Protein AF-0000000083638068 (afdb_homodimer)

Foldseek 3Di:
DAEEEDEQQADPDPVSLVVLQVVCVVPVH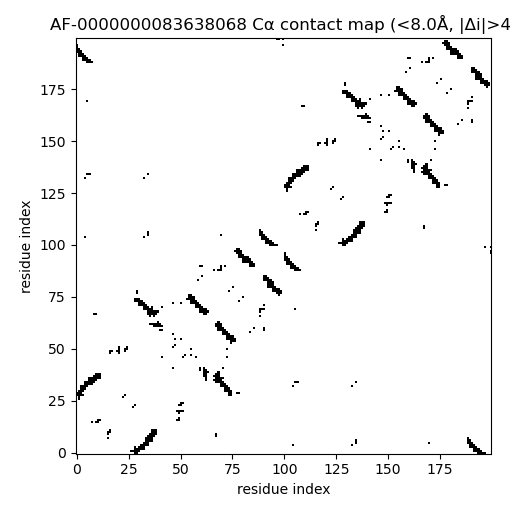QKYKYFLNQAQDDDPVSVCSRNPDAAKDKDKDGADDVGRIIIMMGRCVFWPWDDWDDDPNDIDTDTDGHPD/DAEEEDEQQADPDPVSLVVLQVVCVVPVHQKYKYALNQAQDDDPVSVCSRNPDAAKDKDKDGQDDVGRIMIMMGRCVFWPWDDWDDDPNDIDTDTDGRPD

Organism: NCBI:txid97028

Secondary structure (DSSP, 8-state):
-EEEEEE-S-SSSHHHHHHHHHHHHHH--SEEEEE----S---HHHHHHHH-SS--EEEEE--BTTB--EEEEE-TTTEEEEEEEEETTEEEEEEEES--/-EEEEEE-S--SSHHHHHHHHHHHHHH--SEEEEE----S---HHHHHHHH-SS--EEEEE--BTTB--EEEEE-TTTEEEEEEEEETTEEEEEEEES--

Nearest PDB structures (foldseek):
  2v0s-assembly1_A  TM=7.808E-01  e=4.479E-05  Homo sapiens
  2j63-assembly2_B  TM=7.153E-01  e=7.567E-05  Leishmania major
  2v0r-assembly2_B  TM=6.392E-01  e=9.212E-05  Homo sapiens
  8ka3-assembly1_A  TM=6.975E-01  e=7.441E-03  Arabidopsis thaliana
  8ka4-assembly3_C  TM=6.022E-01  e=1.989E-02  Arabidopsis thaliana

Structure (mmCIF, N/CA/C/O backbone):
data_AF-0000000083638068-model_v1
#
loop_
_entity.id
_entity.type
_entity.pdbx_description
1 polymer 'Cytochrome P450'
#
loop_
_atom_site.group_PDB
_atom_site.id
_atom_site.type_symbol
_atom_site.label_atom_id
_atom_site.label_alt_id
_atom_site.label_comp_id
_atom_site.label_asym_id
_atom_site.label_entity_id
_atom_site.label_seq_id
_atom_site.pdbx_PDB_ins_code
_atom_site.Cartn_x
_atom_site.Cartn_y
_atom_site.Cartn_z
_atom_site.occupancy
_atom_site.B_iso_or_equiv
_atom_site.auth_seq_id
_atom_site.auth_comp_id
_atom_site.auth_asym_id
_atom_site.auth_atom_id
_atom_site.pdbx_PDB_model_num
ATOM 1 N N . MET A 1 1 ? -11.258 -6.887 7.465 1 88.88 1 MET A N 1
ATOM 2 C CA . MET A 1 1 ? -10.375 -6.781 6.305 1 88.88 1 MET A CA 1
ATOM 3 C C . MET A 1 1 ? -8.992 -6.293 6.719 1 88.88 1 MET A C 1
ATOM 5 O O . MET A 1 1 ? -8.844 -5.602 7.727 1 88.88 1 MET A O 1
ATOM 9 N N . LYS A 1 2 ? -8.008 -6.816 6.086 1 96.19 2 LYS A N 1
ATOM 10 C CA . LYS A 1 2 ? -6.637 -6.387 6.363 1 96.19 2 LYS A CA 1
ATOM 11 C C . LYS A 1 2 ? -5.941 -5.914 5.09 1 96.19 2 LYS A C 1
ATOM 13 O O . LYS A 1 2 ? -5.984 -6.594 4.062 1 96.19 2 LYS A O 1
ATOM 18 N N . ILE A 1 3 ? -5.328 -4.746 5.199 1 97.88 3 ILE A N 1
ATOM 19 C CA . ILE A 1 3 ? -4.496 -4.219 4.125 1 97.88 3 ILE A CA 1
ATOM 20 C C . ILE A 1 3 ? -3.055 -4.074 4.609 1 97.88 3 ILE A C 1
ATOM 22 O O . ILE A 1 3 ? -2.805 -3.502 5.672 1 97.88 3 ILE A O 1
ATOM 26 N N . ILE A 1 4 ? -2.119 -4.582 3.836 1 97.88 4 ILE A N 1
ATOM 27 C CA . ILE A 1 4 ? -0.707 -4.559 4.195 1 97.88 4 ILE A CA 1
ATOM 28 C C . ILE A 1 4 ? 0.076 -3.752 3.16 1 97.88 4 ILE A C 1
ATOM 30 O O . ILE A 1 4 ? -0.144 -3.898 1.956 1 97.88 4 ILE A O 1
ATOM 34 N N . SER A 1 5 ? 0.932 -2.928 3.602 1 97.88 5 SER A N 1
ATOM 35 C CA . SER A 1 5 ? 1.831 -2.164 2.742 1 97.88 5 SER A CA 1
ATOM 36 C C . SER A 1 5 ? 3.262 -2.195 3.271 1 97.88 5 SER A C 1
ATOM 38 O O . SER A 1 5 ? 3.488 -2.035 4.473 1 97.88 5 SER A O 1
ATOM 40 N N . GLY A 1 6 ? 4.211 -2.383 2.365 1 96.25 6 GLY A N 1
ATOM 41 C CA . GLY A 1 6 ? 5.578 -2.434 2.857 1 96.25 6 GLY A CA 1
ATOM 42 C C . GLY A 1 6 ? 6.613 -2.307 1.755 1 96.25 6 GLY A C 1
ATOM 43 O O . GLY A 1 6 ? 6.297 -2.479 0.576 1 96.25 6 GLY A O 1
ATOM 44 N N . ASN A 1 7 ? 7.801 -1.975 2.125 1 94.5 7 ASN A N 1
ATOM 45 C CA . ASN A 1 7 ? 8.977 -1.974 1.268 1 94.5 7 ASN A CA 1
ATOM 46 C C . ASN A 1 7 ? 9.789 -3.26 1.422 1 94.5 7 ASN A C 1
ATOM 48 O O . ASN A 1 7 ? 10.43 -3.473 2.451 1 94.5 7 ASN A O 1
ATOM 52 N N . ILE A 1 8 ? 9.836 -4.012 0.344 1 94.5 8 ILE A N 1
ATOM 53 C CA . ILE A 1 8 ? 10.383 -5.355 0.484 1 94.5 8 ILE A CA 1
ATOM 54 C C . ILE A 1 8 ? 11.852 -5.363 0.087 1 94.5 8 ILE A C 1
ATOM 56 O O . ILE A 1 8 ? 12.594 -6.281 0.443 1 94.5 8 ILE A O 1
ATOM 60 N N . ARG A 1 9 ? 12.344 -4.418 -0.696 1 92.31 9 ARG A N 1
ATOM 61 C CA . ARG A 1 9 ? 13.734 -4.262 -1.108 1 92.31 9 ARG A CA 1
ATOM 62 C C . ARG A 1 9 ? 14.234 -5.512 -1.827 1 92.31 9 ARG A C 1
ATOM 64 O O . ARG A 1 9 ? 15.305 -6.031 -1.508 1 92.31 9 ARG A O 1
ATOM 71 N N . GLY A 1 10 ? 13.422 -6.008 -2.594 1 95.06 10 GLY A N 1
ATOM 72 C CA . GLY A 1 10 ? 13.781 -7.137 -3.436 1 95.06 10 GLY A CA 1
ATOM 73 C C . GLY A 1 10 ? 12.93 -8.367 -3.186 1 95.06 10 GLY A C 1
ATOM 74 O O . GLY A 1 10 ? 12.766 -8.797 -2.043 1 95.06 10 GLY A O 1
ATOM 75 N N . LEU A 1 11 ? 12.461 -9.047 -4.273 1 95.31 11 LEU A N 1
ATOM 76 C CA . LEU A 1 11 ? 11.68 -10.273 -4.211 1 95.31 11 LEU A CA 1
ATOM 77 C C . LEU A 1 11 ? 12.344 -11.383 -5.02 1 95.31 11 LEU A C 1
ATOM 79 O O . LEU A 1 11 ? 11.727 -12.414 -5.289 1 95.31 11 LEU A O 1
ATOM 83 N N . GLY A 1 12 ? 13.523 -11.094 -5.391 1 92.44 12 GLY A N 1
ATOM 84 C CA . GLY A 1 12 ? 14.234 -12.07 -6.207 1 92.44 12 GLY A CA 1
ATOM 85 C C . GLY A 1 12 ? 14.711 -13.273 -5.414 1 92.44 12 GLY A C 1
ATOM 86 O O . GLY A 1 12 ? 14.914 -14.352 -5.98 1 92.44 12 GLY A O 1
ATOM 87 N N . GLY A 1 13 ? 14.977 -13.141 -4.242 1 93 13 GLY A N 1
ATOM 88 C CA . GLY A 1 13 ? 15.5 -14.211 -3.406 1 93 13 GLY A CA 1
ATOM 89 C C . GLY A 1 13 ? 14.406 -15 -2.697 1 93 13 GLY A C 1
ATOM 90 O O . GLY A 1 13 ? 13.344 -14.461 -2.402 1 93 13 GLY A O 1
ATOM 91 N N . LEU A 1 14 ? 14.68 -16.25 -2.41 1 94.69 14 LEU A N 1
ATOM 92 C CA . LEU A 1 14 ? 13.719 -17.141 -1.79 1 94.69 14 LEU A CA 1
ATOM 93 C C . LEU A 1 14 ? 13.391 -16.703 -0.369 1 94.69 14 LEU A C 1
ATOM 95 O O . LEU A 1 14 ? 12.25 -16.828 0.078 1 94.69 14 LEU A O 1
ATOM 99 N N . GLU A 1 15 ? 14.336 -16.188 0.259 1 95.44 15 GLU A N 1
ATOM 100 C CA . GLU A 1 15 ? 14.141 -15.805 1.653 1 95.44 15 GLU A CA 1
ATOM 101 C C . GLU A 1 15 ? 13.062 -14.734 1.783 1 95.44 15 GLU A C 1
ATOM 103 O O . GLU A 1 15 ? 12.109 -14.891 2.555 1 95.44 15 GLU A O 1
ATOM 108 N N . LYS A 1 16 ? 13.203 -13.75 0.978 1 94.81 16 LYS A N 1
ATOM 109 C CA . LYS A 1 16 ? 12.227 -12.672 1.031 1 94.81 16 LYS A CA 1
ATOM 110 C C . LYS A 1 16 ? 10.859 -13.141 0.567 1 94.81 16 LYS A C 1
ATOM 112 O O . LYS A 1 16 ? 9.836 -12.727 1.117 1 94.81 16 LYS A O 1
ATOM 117 N N . ARG A 1 17 ? 10.82 -13.953 -0.363 1 96.88 17 ARG A N 1
ATOM 118 C CA . ARG A 1 17 ? 9.555 -14.5 -0.833 1 96.88 17 ARG A CA 1
ATOM 119 C C . ARG A 1 17 ? 8.867 -15.312 0.261 1 96.88 17 ARG A C 1
ATOM 121 O O . ARG A 1 17 ? 7.648 -15.234 0.431 1 96.88 17 ARG A O 1
ATOM 128 N N . ASN A 1 18 ? 9.672 -16 0.941 1 97 18 ASN A N 1
ATOM 129 C CA . ASN A 1 18 ? 9.133 -16.781 2.049 1 97 18 ASN A CA 1
ATOM 130 C C . ASN A 1 18 ? 8.594 -15.883 3.158 1 97 18 ASN A C 1
ATOM 132 O O . ASN A 1 18 ? 7.586 -16.203 3.791 1 97 18 ASN A O 1
ATOM 136 N N . GLU A 1 19 ? 9.297 -14.867 3.443 1 95.75 19 GLU A N 1
ATOM 137 C CA . GLU A 1 19 ? 8.844 -13.906 4.441 1 95.75 19 GLU A CA 1
ATOM 138 C C . GLU A 1 19 ? 7.48 -13.328 4.066 1 95.75 19 GLU A C 1
ATOM 140 O O . GLU A 1 19 ? 6.594 -13.211 4.918 1 95.75 19 GLU A O 1
ATOM 145 N N . VAL A 1 20 ? 7.312 -13.016 2.83 1 97 20 VAL A N 1
ATOM 146 C CA . VAL A 1 20 ? 6.043 -12.469 2.363 1 97 20 VAL A CA 1
ATOM 147 C C . VAL A 1 20 ? 4.953 -13.531 2.457 1 97 20 VAL A C 1
ATOM 149 O O . VAL A 1 20 ? 3.848 -13.25 2.932 1 97 20 VAL A O 1
ATOM 152 N N . ARG A 1 21 ? 5.281 -14.664 1.982 1 97.69 21 ARG A N 1
ATOM 153 C CA . ARG A 1 21 ? 4.312 -15.75 2.049 1 97.69 21 ARG A CA 1
ATOM 154 C C . ARG A 1 21 ? 3.84 -15.977 3.48 1 97.69 21 ARG A C 1
ATOM 156 O O . ARG A 1 21 ? 2.646 -16.172 3.721 1 97.69 21 ARG A O 1
ATOM 163 N N . LYS A 1 22 ? 4.77 -16.016 4.359 1 96.81 22 LYS A N 1
ATOM 164 C CA . LYS A 1 22 ? 4.426 -16.188 5.766 1 96.81 22 LYS A CA 1
ATOM 165 C C . LYS A 1 22 ? 3.512 -15.07 6.25 1 96.81 22 LYS A C 1
ATOM 167 O O . LYS A 1 22 ? 2.537 -15.32 6.965 1 96.81 22 LYS A O 1
ATOM 172 N N . LEU A 1 23 ? 3.854 -13.883 5.945 1 95.88 23 LEU A N 1
ATOM 173 C CA . LEU A 1 23 ? 3.037 -12.734 6.301 1 95.88 23 LEU A CA 1
ATOM 174 C C . LEU A 1 23 ? 1.608 -12.898 5.797 1 95.88 23 LEU A C 1
ATOM 176 O O . LEU A 1 23 ? 0.652 -12.656 6.539 1 95.88 23 LEU A O 1
ATOM 180 N N . VAL A 1 24 ? 1.446 -13.289 4.535 1 97.19 24 VAL A N 1
ATOM 181 C CA . VAL A 1 24 ? 0.142 -13.492 3.914 1 97.19 24 VAL A CA 1
ATOM 182 C C . VAL A 1 24 ? -0.607 -14.609 4.641 1 97.19 24 VAL A C 1
ATOM 184 O O . VAL A 1 24 ? -1.801 -14.477 4.922 1 97.19 24 VAL A O 1
ATOM 187 N N . GLY A 1 25 ? 0.095 -15.625 4.855 1 96.44 25 GLY A N 1
ATOM 188 C CA . GLY A 1 25 ? -0.514 -16.734 5.574 1 96.44 25 GLY A CA 1
ATOM 189 C C . GLY A 1 25 ? -0.973 -16.359 6.969 1 96.44 25 GLY A C 1
ATOM 190 O O . GLY A 1 25 ? -2.049 -16.781 7.406 1 96.44 25 GLY A O 1
ATOM 191 N N . ASP A 1 26 ? -0.151 -15.617 7.711 1 95.19 26 ASP A N 1
ATOM 192 C CA . ASP A 1 26 ? -0.423 -15.242 9.094 1 95.19 26 ASP A CA 1
ATOM 193 C C . ASP A 1 26 ? -1.582 -14.25 9.18 1 95.19 26 ASP A C 1
ATOM 195 O O . ASP A 1 26 ? -2.395 -14.312 10.102 1 95.19 26 ASP A O 1
ATOM 199 N N . LEU A 1 27 ? -1.656 -13.344 8.203 1 94.88 27 LEU A N 1
ATOM 200 C CA . LEU A 1 27 ? -2.562 -12.219 8.383 1 94.88 27 LEU A CA 1
ATOM 201 C C . LEU A 1 27 ? -3.742 -12.305 7.422 1 94.88 27 LEU A C 1
ATOM 203 O O . LEU A 1 27 ? -4.734 -11.594 7.582 1 94.88 27 LEU A O 1
ATOM 207 N N . ASN A 1 28 ? -3.652 -13.172 6.367 1 96.12 28 ASN A N 1
ATOM 208 C CA . ASN A 1 28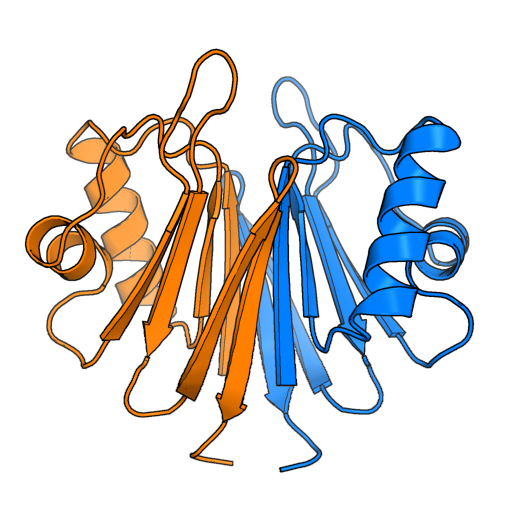 ? -4.711 -13.328 5.375 1 96.12 28 ASN A CA 1
ATOM 209 C C . ASN A 1 28 ? -5.227 -11.977 4.883 1 96.12 28 ASN A C 1
ATOM 211 O O . ASN A 1 28 ? -6.414 -11.68 5.004 1 96.12 28 ASN A O 1
ATOM 215 N N . PRO A 1 29 ? -4.367 -11.227 4.277 1 97.31 29 PRO A N 1
ATOM 216 C CA . PRO A 1 29 ? -4.773 -9.883 3.879 1 97.31 29 PRO A CA 1
ATOM 217 C C . PRO A 1 29 ? -5.766 -9.883 2.717 1 97.31 29 PRO A C 1
ATOM 219 O O . PRO A 1 29 ? -5.766 -10.812 1.904 1 97.31 29 PRO A O 1
ATOM 222 N N . LEU A 1 30 ? -6.562 -8.82 2.691 1 97.06 30 LEU A N 1
ATOM 223 C CA . LEU A 1 30 ? -7.41 -8.555 1.534 1 97.06 30 LEU A CA 1
ATOM 224 C C . LEU A 1 30 ? -6.598 -7.957 0.392 1 97.06 30 LEU A C 1
ATOM 226 O O . LEU A 1 30 ? -6.816 -8.289 -0.774 1 97.06 30 LEU A O 1
ATOM 230 N N . ILE A 1 31 ? -5.699 -7.062 0.728 1 97.94 31 ILE A N 1
ATOM 231 C CA . ILE A 1 31 ? -4.836 -6.395 -0.24 1 97.94 31 ILE A CA 1
ATOM 232 C C . ILE A 1 31 ? -3.414 -6.301 0.315 1 97.94 31 ILE A C 1
ATOM 234 O O . ILE A 1 31 ? -3.223 -5.992 1.494 1 97.94 31 ILE A O 1
ATOM 238 N N . LEU A 1 32 ? -2.43 -6.602 -0.462 1 98.44 32 LEU A N 1
ATOM 239 C CA . LEU A 1 32 ? -1.005 -6.531 -0.155 1 98.44 32 LEU A CA 1
ATOM 240 C C . LEU A 1 32 ? -0.284 -5.613 -1.136 1 98.44 32 LEU A C 1
ATOM 242 O O . LEU A 1 32 ? -0.266 -5.875 -2.34 1 98.44 32 LEU A O 1
ATOM 246 N N . CYS A 1 33 ? 0.278 -4.535 -0.652 1 98.38 33 CYS A N 1
ATOM 247 C CA . CYS A 1 33 ? 1.013 -3.572 -1.466 1 98.38 33 CYS A CA 1
ATOM 248 C C . CYS A 1 33 ? 2.504 -3.625 -1.16 1 98.38 33 CYS A C 1
ATOM 250 O O . CYS A 1 33 ? 2.943 -3.162 -0.106 1 98.38 33 CYS A O 1
ATOM 252 N N . LEU A 1 34 ? 3.293 -4.07 -2.102 1 97.62 34 LEU A N 1
ATOM 253 C CA . LEU A 1 34 ? 4.738 -4.168 -1.929 1 97.62 34 LEU A CA 1
ATOM 254 C C . LEU A 1 34 ? 5.461 -3.178 -2.834 1 97.62 34 LEU A C 1
ATOM 256 O O . LEU A 1 34 ? 5.082 -2.998 -3.994 1 97.62 34 LEU A O 1
ATOM 260 N N . GLN A 1 35 ? 6.414 -2.541 -2.324 1 95.94 35 GLN A N 1
ATOM 261 C CA . GLN A 1 35 ? 7.27 -1.63 -3.08 1 95.94 35 GLN A CA 1
ATOM 262 C C . GLN A 1 35 ? 8.695 -2.16 -3.168 1 95.94 35 GLN A C 1
ATOM 264 O O . GLN A 1 35 ? 9.078 -3.066 -2.424 1 95.94 35 GLN A O 1
ATOM 269 N N . GLU A 1 36 ? 9.469 -1.676 -4.113 1 95.12 36 GLU A N 1
ATOM 270 C CA . GLU A 1 36 ? 10.852 -2.055 -4.387 1 95.12 36 GLU A CA 1
ATOM 271 C C . GLU A 1 36 ? 10.984 -3.564 -4.562 1 95.12 36 GLU A C 1
ATOM 273 O O . GLU A 1 36 ? 11.836 -4.199 -3.928 1 95.12 36 GLU A O 1
ATOM 278 N N . THR A 1 37 ? 10.219 -4.145 -5.375 1 97.12 37 THR A N 1
ATOM 279 C CA . THR A 1 37 ? 10.297 -5.578 -5.648 1 97.12 37 THR A CA 1
ATOM 280 C C . THR A 1 37 ? 11.602 -5.93 -6.348 1 97.12 37 THR A C 1
ATOM 282 O O . THR A 1 37 ? 12.078 -7.062 -6.254 1 97.12 37 THR A O 1
ATOM 285 N N . LYS A 1 38 ? 12.188 -4.93 -7.102 1 96.69 38 LYS A N 1
ATOM 286 C CA . LYS A 1 38 ? 13.414 -5.039 -7.883 1 96.69 38 LYS A CA 1
ATOM 287 C C . LYS A 1 38 ? 13.273 -6.082 -8.992 1 96.69 38 LYS A C 1
ATOM 289 O O . LYS A 1 38 ? 14.25 -6.703 -9.398 1 96.69 38 LYS A O 1
ATOM 294 N N . LEU A 1 39 ? 12.047 -6.336 -9.344 1 96.69 39 LEU A N 1
ATOM 295 C CA . LEU A 1 39 ? 11.758 -7.297 -10.398 1 96.69 39 LEU A CA 1
ATOM 296 C C . LEU A 1 39 ? 11.32 -6.586 -11.672 1 96.69 39 LEU A C 1
ATOM 298 O O . LEU A 1 39 ? 10.578 -5.602 -11.617 1 96.69 39 LEU A O 1
ATOM 302 N N . GLN A 1 40 ? 11.695 -7.082 -12.773 1 95.88 40 GLN A N 1
ATOM 303 C CA . GLN A 1 40 ? 11.266 -6.547 -14.055 1 95.88 40 GLN A CA 1
ATOM 304 C C . GLN A 1 40 ? 9.93 -7.145 -14.484 1 95.88 40 GLN A C 1
ATOM 306 O O . GLN A 1 40 ? 9.234 -6.582 -15.328 1 95.88 40 GLN A O 1
ATOM 311 N N . THR A 1 41 ? 9.664 -8.281 -13.945 1 95.81 41 THR A N 1
ATOM 312 C CA . THR A 1 41 ? 8.398 -8.93 -14.273 1 95.81 41 THR A CA 1
ATOM 313 C C . THR A 1 41 ? 7.82 -9.633 -13.047 1 95.81 41 THR A C 1
ATOM 315 O O . THR A 1 41 ? 8.562 -10.156 -12.219 1 95.81 41 THR A O 1
ATOM 318 N N . CYS A 1 42 ? 6.547 -9.57 -12.938 1 96.81 42 CYS A N 1
ATOM 319 C CA . CYS A 1 42 ? 5.773 -10.383 -12.008 1 96.81 42 CYS A CA 1
ATOM 320 C C . CYS A 1 42 ? 4.723 -11.211 -12.75 1 96.81 42 CYS A C 1
ATOM 322 O O . CYS A 1 42 ? 3.951 -10.664 -13.539 1 96.81 42 CYS A O 1
ATOM 324 N N . ASP A 1 43 ? 4.773 -12.523 -12.492 1 97.12 43 ASP A N 1
ATOM 325 C CA . ASP A 1 43 ? 3.803 -13.375 -13.172 1 97.12 43 ASP A CA 1
ATOM 326 C C . ASP A 1 43 ? 2.965 -14.164 -12.172 1 97.12 43 ASP A C 1
ATOM 328 O O . ASP A 1 43 ? 3.135 -14.023 -10.961 1 97.12 43 ASP A O 1
ATOM 332 N N . ASP A 1 44 ? 2.045 -15.008 -12.734 1 97.19 44 ASP A N 1
ATOM 333 C CA . ASP A 1 44 ? 1.102 -15.75 -11.898 1 97.19 44 ASP A CA 1
ATOM 334 C C . ASP A 1 44 ? 1.832 -16.703 -10.953 1 97.19 44 ASP A C 1
ATOM 336 O O . ASP A 1 44 ? 1.421 -16.875 -9.805 1 97.19 44 ASP A O 1
ATOM 340 N N . PHE A 1 45 ? 2.846 -17.203 -11.516 1 96.56 45 PHE A N 1
ATOM 341 C CA . PHE A 1 45 ? 3.578 -18.156 -10.703 1 96.56 45 PHE A CA 1
ATOM 342 C C . PHE A 1 45 ? 4.191 -17.484 -9.484 1 96.56 45 PHE A C 1
ATOM 344 O O . PHE A 1 45 ? 4 -17.938 -8.352 1 96.56 45 PHE A O 1
ATOM 351 N N . LEU A 1 46 ? 4.93 -16.438 -9.68 1 97.25 46 LEU A N 1
ATOM 352 C CA . LEU A 1 46 ? 5.527 -15.695 -8.57 1 97.25 46 LEU A CA 1
ATOM 353 C C . LEU A 1 46 ? 4.457 -15.242 -7.586 1 97.25 46 LEU A C 1
ATOM 355 O O . LEU A 1 46 ? 4.602 -15.438 -6.375 1 97.25 46 LEU A O 1
ATOM 359 N N . CYS A 1 47 ? 3.359 -14.703 -8.039 1 98.19 47 CYS A N 1
ATOM 360 C CA . CYS A 1 47 ? 2.305 -14.172 -7.184 1 98.19 47 CYS A CA 1
ATOM 361 C C . CYS A 1 47 ? 1.639 -15.273 -6.375 1 98.19 47 CYS A C 1
ATOM 363 O O . CYS A 1 47 ? 1.261 -15.07 -5.223 1 98.19 47 CYS A O 1
ATOM 365 N N . SER A 1 48 ? 1.551 -16.438 -6.984 1 97.56 48 SER A N 1
ATOM 366 C CA . SER A 1 48 ? 0.992 -17.578 -6.258 1 97.56 48 SER A CA 1
ATOM 367 C C . SER A 1 48 ? 1.936 -18.047 -5.152 1 97.56 48 SER A C 1
ATOM 369 O O . SER A 1 48 ? 1.487 -18.516 -4.105 1 97.56 48 SER A O 1
ATOM 371 N N . THR A 1 49 ? 3.23 -17.906 -5.43 1 97 49 THR A N 1
ATOM 372 C CA . THR A 1 49 ? 4.188 -18.281 -4.395 1 97 49 THR A CA 1
ATOM 373 C C . THR A 1 49 ? 4.082 -17.359 -3.195 1 97 49 THR A C 1
ATOM 375 O O . THR A 1 49 ? 4.336 -17.766 -2.061 1 97 49 THR A O 1
ATOM 378 N N . LEU A 1 50 ? 3.705 -16.156 -3.375 1 98.25 50 LEU A N 1
ATOM 379 C CA . LEU A 1 50 ? 3.588 -15.172 -2.311 1 98.25 50 LEU A CA 1
ATOM 380 C C . LEU A 1 50 ? 2.246 -15.297 -1.599 1 98.25 50 LEU A C 1
ATOM 382 O O . LEU A 1 50 ? 2.188 -15.289 -0.367 1 98.25 50 LEU A O 1
ATOM 386 N N . TRP A 1 51 ? 1.184 -15.438 -2.348 1 98.44 51 TRP A N 1
ATOM 387 C CA . TRP A 1 51 ? -0.184 -15.359 -1.845 1 98.44 51 TRP A CA 1
ATOM 388 C C . TRP A 1 51 ? -0.663 -16.719 -1.351 1 98.44 51 TRP A C 1
ATOM 390 O O . TRP A 1 51 ? -1.478 -16.797 -0.429 1 98.44 51 TRP A O 1
ATOM 400 N N . GLY A 1 52 ? -0.156 -17.766 -2.01 1 96.88 52 GLY A N 1
ATOM 401 C CA . GLY A 1 52 ? -0.641 -19.109 -1.74 1 96.88 52 GLY A CA 1
ATOM 402 C C . GLY A 1 52 ? -1.716 -19.562 -2.711 1 96.88 52 GLY A C 1
ATOM 403 O O . GLY A 1 52 ? -1.811 -19.047 -3.826 1 96.88 52 GLY A O 1
ATOM 404 N N . ASN A 1 53 ? -2.543 -20.531 -2.295 1 94.44 53 ASN A N 1
ATOM 405 C CA . ASN A 1 53 ? -3.443 -21.203 -3.227 1 94.44 53 ASN A CA 1
ATOM 406 C C . ASN A 1 53 ? -4.824 -20.547 -3.236 1 94.44 53 ASN A C 1
ATOM 408 O O . ASN A 1 53 ? -5.688 -20.938 -4.027 1 94.44 53 ASN A O 1
ATOM 412 N N . SER A 1 54 ? -5.016 -19.594 -2.475 1 96.25 54 SER A N 1
ATOM 413 C CA . SER A 1 54 ? -6.312 -18.922 -2.445 1 96.25 54 SER A CA 1
ATOM 414 C C . SER A 1 54 ? -6.473 -17.969 -3.633 1 96.25 54 SER A C 1
ATOM 416 O O . SER A 1 54 ? -5.484 -17.516 -4.207 1 96.25 54 SER A O 1
ATOM 418 N N . PRO A 1 55 ? -7.746 -17.75 -4.039 1 97.38 55 PRO A N 1
ATOM 419 C CA . PRO A 1 55 ? -7.953 -16.844 -5.176 1 97.38 55 PRO A CA 1
ATOM 420 C C . PRO A 1 55 ? -7.273 -15.492 -4.984 1 97.38 55 PRO A C 1
ATOM 422 O O . PRO A 1 55 ? -7.406 -14.875 -3.928 1 97.38 55 PRO A O 1
ATOM 425 N N . HIS A 1 56 ? -6.551 -15.141 -5.973 1 98.44 56 HIS A N 1
ATOM 426 C CA . HIS A 1 56 ? -5.859 -13.859 -5.918 1 98.44 56 HIS A CA 1
ATOM 427 C C . HIS A 1 56 ? -5.637 -13.297 -7.316 1 98.44 56 HIS A C 1
ATOM 429 O O . HIS A 1 56 ? -5.684 -14.031 -8.305 1 98.44 56 HIS A O 1
ATOM 435 N N . ALA A 1 57 ? -5.469 -12.016 -7.426 1 98.44 57 ALA A N 1
ATOM 436 C CA . ALA A 1 57 ? -5.027 -11.289 -8.617 1 98.44 57 ALA A CA 1
ATOM 437 C C . ALA A 1 57 ? -3.992 -10.234 -8.25 1 98.44 57 ALA A C 1
ATOM 439 O O . ALA A 1 57 ? -3.58 -10.125 -7.098 1 98.44 57 ALA A O 1
ATOM 440 N N . PHE A 1 58 ? -3.398 -9.602 -9.328 1 98.69 58 PHE A N 1
ATOM 441 C CA . PHE A 1 58 ? -2.312 -8.672 -9.023 1 98.69 58 PHE A CA 1
ATOM 442 C C . PHE A 1 58 ? -2.119 -7.672 -10.156 1 98.69 58 PHE A C 1
ATOM 444 O O . PHE A 1 58 ? -2.623 -7.875 -11.258 1 98.69 58 PHE A O 1
ATOM 451 N N . SER A 1 59 ? -1.534 -6.637 -9.828 1 98.25 59 SER A N 1
ATOM 452 C CA . SER A 1 59 ? -0.956 -5.664 -10.75 1 98.25 59 SER A CA 1
ATOM 453 C C . SER A 1 59 ? 0.443 -5.25 -10.305 1 98.25 59 SER A C 1
ATOM 455 O O . SER A 1 59 ? 0.765 -5.305 -9.117 1 98.25 59 SER A O 1
ATOM 457 N N . TYR A 1 60 ? 1.267 -4.938 -11.273 1 97.44 60 TYR A N 1
ATOM 458 C CA . TYR A 1 60 ? 2.623 -4.578 -10.883 1 97.44 60 TYR A CA 1
ATOM 459 C C . TYR A 1 60 ? 3.205 -3.533 -11.82 1 97.44 60 TYR A C 1
ATOM 461 O O . TYR A 1 60 ? 2.713 -3.354 -12.938 1 97.44 60 TYR A O 1
ATOM 469 N N . ARG A 1 61 ? 4.078 -2.818 -11.305 1 96.12 61 ARG A N 1
ATOM 470 C CA . ARG A 1 61 ? 4.957 -1.938 -12.07 1 96.12 61 ARG A CA 1
ATOM 471 C C . ARG A 1 61 ? 6.395 -2.449 -12.055 1 96.12 61 ARG A C 1
ATOM 473 O O . ARG A 1 61 ? 6.988 -2.613 -10.992 1 96.12 61 ARG A O 1
ATOM 480 N N . PRO A 1 62 ? 6.941 -2.678 -13.297 1 95.62 62 PRO A N 1
ATOM 481 C CA . PRO A 1 62 ? 8.297 -3.219 -13.359 1 95.62 62 PRO A CA 1
ATOM 482 C C . PRO A 1 62 ? 9.344 -2.258 -12.797 1 95.62 62 PRO A C 1
ATOM 484 O O . PRO A 1 62 ? 9.164 -1.039 -12.867 1 95.62 62 PRO A O 1
ATOM 487 N N . SER A 1 63 ? 10.352 -2.893 -12.227 1 95.19 63 SER A N 1
ATOM 488 C CA . SER A 1 63 ? 11.523 -2.096 -11.883 1 95.19 63 SER A CA 1
ATOM 489 C C . SER A 1 63 ? 12.195 -1.527 -13.133 1 95.19 63 SER A C 1
ATOM 491 O O . SER A 1 63 ? 12.453 -2.258 -14.094 1 95.19 63 SER A O 1
ATOM 493 N N . VAL A 1 64 ? 12.344 -0.281 -13.141 1 89.56 64 VAL A N 1
ATOM 494 C CA . VAL A 1 64 ? 13 0.4 -14.25 1 89.56 64 VAL A CA 1
ATOM 495 C C . VAL A 1 64 ? 13.992 1.428 -13.711 1 89.56 64 VAL A C 1
ATOM 497 O O . VAL A 1 64 ? 13.602 2.373 -13.023 1 89.56 64 VAL A O 1
ATOM 500 N N . GLY A 1 65 ? 15.281 1.256 -14.102 1 85.06 65 GLY A N 1
ATOM 501 C CA . GLY A 1 65 ? 16.281 2.178 -13.586 1 85.06 65 GLY A CA 1
ATOM 502 C C . GLY A 1 65 ? 16.344 2.205 -12.07 1 85.06 65 GLY A C 1
ATOM 503 O O . GLY A 1 65 ? 16.5 1.165 -11.43 1 85.06 65 GLY A O 1
ATOM 504 N N . ALA A 1 66 ? 16.047 3.391 -11.539 1 78.38 66 ALA A N 1
ATOM 505 C CA . ALA A 1 66 ? 16.109 3.574 -10.094 1 78.38 66 ALA A CA 1
ATOM 506 C C . ALA A 1 66 ? 14.789 3.199 -9.43 1 78.38 66 ALA A C 1
ATOM 508 O O . ALA A 1 66 ? 14.719 3.045 -8.211 1 78.38 66 ALA A O 1
ATOM 509 N N . SER A 1 67 ? 13.828 3.018 -10.32 1 80.75 67 SER A N 1
ATOM 510 C CA . SER A 1 67 ? 12.547 2.58 -9.781 1 80.75 67 SER A CA 1
ATOM 511 C C . SER A 1 67 ? 12.586 1.106 -9.391 1 80.75 67 SER A C 1
ATOM 513 O O . SER A 1 67 ? 12.891 0.246 -10.219 1 80.75 67 SER A O 1
ATOM 515 N N . GLY A 1 68 ? 12.18 0.824 -8.156 1 91.06 68 GLY A N 1
ATOM 516 C CA . GLY A 1 68 ? 12.391 -0.499 -7.594 1 91.06 68 GLY A CA 1
ATOM 517 C C . GLY A 1 68 ? 11.219 -1.438 -7.816 1 91.06 68 GLY A C 1
ATOM 518 O O . GLY A 1 68 ? 11.18 -2.531 -7.246 1 91.06 68 GLY A O 1
ATOM 519 N N . GLY A 1 69 ? 10.227 -1.031 -8.688 1 96.06 69 GLY A N 1
ATOM 520 C CA . GLY A 1 69 ? 9.109 -1.911 -8.992 1 96.06 69 GLY A CA 1
ATOM 521 C C . GLY A 1 69 ? 8.062 -1.939 -7.895 1 96.06 69 GLY A C 1
ATOM 522 O O . GLY A 1 69 ? 8.367 -1.667 -6.73 1 96.06 69 GLY A O 1
ATOM 523 N N . GLN A 1 70 ? 6.875 -2.225 -8.227 1 97.31 70 GLN A N 1
ATOM 524 C CA . GLN A 1 70 ? 5.742 -2.314 -7.312 1 97.31 70 GLN A CA 1
ATOM 525 C C . GLN A 1 70 ? 4.887 -3.537 -7.617 1 97.31 70 GLN A C 1
ATOM 527 O O . GLN A 1 70 ? 4.805 -3.977 -8.766 1 97.31 70 GLN A O 1
ATOM 532 N N . LEU A 1 71 ? 4.285 -4.062 -6.594 1 98.12 71 LEU A N 1
ATOM 533 C CA . LEU A 1 71 ? 3.357 -5.176 -6.738 1 98.12 71 LEU A CA 1
ATOM 534 C C . LEU A 1 71 ? 2.18 -5.035 -5.781 1 98.12 71 LEU A C 1
ATOM 536 O O . LEU A 1 71 ? 2.373 -4.836 -4.582 1 98.12 71 LEU A O 1
ATOM 540 N N . THR A 1 72 ? 0.979 -5.055 -6.328 1 98.62 72 THR A N 1
ATOM 541 C CA . THR A 1 72 ? -0.234 -5.113 -5.52 1 98.62 72 THR A CA 1
ATOM 542 C C . THR A 1 72 ? -1.001 -6.406 -5.789 1 98.62 72 THR A C 1
ATOM 544 O O . THR A 1 72 ? -1.353 -6.699 -6.934 1 98.62 72 THR A O 1
ATOM 547 N N . LEU A 1 73 ? -1.158 -7.152 -4.738 1 98.69 73 LEU A N 1
ATOM 548 C CA . LEU A 1 73 ? -1.961 -8.375 -4.781 1 98.69 73 LEU A CA 1
ATOM 549 C C . LEU A 1 73 ? -3.258 -8.195 -3.998 1 98.69 73 LEU A C 1
ATOM 551 O O . LEU A 1 73 ? -3.301 -7.445 -3.018 1 98.69 73 LEU A O 1
ATOM 555 N N . TRP A 1 74 ? -4.289 -8.961 -4.43 1 98.31 74 TRP A N 1
ATOM 556 C CA . TRP A 1 74 ? -5.523 -8.898 -3.656 1 98.31 74 TRP A CA 1
ATOM 557 C C . TRP A 1 74 ? -6.289 -10.211 -3.738 1 98.31 74 TRP A C 1
ATOM 559 O O . TRP A 1 74 ? -6.07 -11.008 -4.656 1 98.31 74 TRP A O 1
ATOM 569 N N . ASP A 1 75 ? -7.074 -10.445 -2.75 1 97.94 75 ASP A N 1
ATOM 570 C CA . ASP A 1 75 ? -8.008 -11.57 -2.742 1 97.94 75 ASP A CA 1
ATOM 571 C C . ASP A 1 75 ? -9.125 -11.359 -3.766 1 97.94 75 ASP A C 1
ATOM 573 O O . ASP A 1 75 ? -10.07 -10.609 -3.518 1 97.94 75 ASP A O 1
ATOM 577 N N . SER A 1 76 ? -9.039 -12.031 -4.836 1 97.38 76 SER A N 1
ATOM 578 C CA . SER A 1 76 ? -9.945 -11.781 -5.953 1 97.38 76 SER A CA 1
ATOM 579 C C . SER A 1 76 ? -11.344 -12.328 -5.664 1 97.38 76 SER A C 1
ATOM 581 O O . SER A 1 76 ? -12.289 -12.031 -6.398 1 97.38 76 SER A O 1
ATOM 583 N N . SER A 1 77 ? -11.484 -13.055 -4.648 1 96.62 77 SER A N 1
ATOM 584 C CA . SER A 1 77 ? -12.812 -13.523 -4.27 1 96.62 77 SER A CA 1
ATOM 585 C C . SER A 1 77 ? -13.578 -12.461 -3.484 1 96.62 77 SER A C 1
ATOM 587 O O . SER A 1 77 ? -14.797 -12.547 -3.33 1 96.62 77 SER A O 1
ATOM 589 N N . GLU A 1 78 ? -12.891 -11.453 -3.021 1 95.44 78 GLU A N 1
ATOM 590 C CA . GLU A 1 78 ? -13.531 -10.461 -2.162 1 95.44 78 GLU A CA 1
ATOM 591 C C . GLU A 1 78 ? -13.398 -9.055 -2.744 1 95.44 78 GLU A C 1
ATOM 593 O O . GLU A 1 78 ? -14.102 -8.133 -2.32 1 95.44 78 GLU A O 1
ATOM 598 N N . VAL A 1 79 ? -12.461 -8.93 -3.609 1 95.38 79 VAL A N 1
ATOM 599 C CA . VAL A 1 79 ? -12.25 -7.633 -4.242 1 95.38 79 VAL A CA 1
ATOM 600 C C . VAL A 1 79 ? -12.359 -7.773 -5.758 1 95.38 79 VAL A C 1
ATOM 602 O O . VAL A 1 79 ? -11.609 -8.531 -6.371 1 95.38 79 VAL A O 1
ATOM 605 N N . ASP A 1 80 ? -13.305 -7.113 -6.336 1 96.69 80 ASP A N 1
ATOM 606 C CA . ASP A 1 80 ? -13.422 -7.035 -7.789 1 96.69 80 ASP A CA 1
ATOM 607 C C . ASP A 1 80 ? -12.742 -5.773 -8.328 1 96.69 80 ASP A C 1
ATOM 609 O O . ASP A 1 80 ? -13.289 -4.676 -8.211 1 96.69 80 ASP A O 1
ATOM 613 N N . VAL A 1 81 ? -11.539 -5.969 -8.867 1 97.62 81 VAL A N 1
ATOM 614 C CA . VAL A 1 81 ? -10.789 -4.852 -9.43 1 97.62 81 VAL A CA 1
ATOM 615 C C . VAL A 1 81 ? -11.016 -4.777 -10.938 1 97.62 81 VAL A C 1
ATOM 617 O O . VAL A 1 81 ? -10.82 -5.766 -11.648 1 97.62 81 VAL A O 1
ATOM 620 N N . TRP A 1 82 ? -11.445 -3.592 -11.414 1 97.25 82 TRP A N 1
ATOM 621 C CA . TRP A 1 82 ? -11.75 -3.533 -12.836 1 97.25 82 TRP A CA 1
ATOM 622 C C . TRP A 1 82 ? -10.742 -2.66 -13.578 1 97.25 82 TRP A C 1
ATOM 624 O O . TRP A 1 82 ? -10.703 -2.652 -14.812 1 97.25 82 TRP A O 1
ATOM 634 N N . SER A 1 83 ? -9.914 -1.996 -12.859 1 97.62 83 SER A N 1
ATOM 635 C CA . SER A 1 83 ? -8.844 -1.249 -13.516 1 97.62 83 SER A CA 1
ATOM 636 C C . SER A 1 83 ? -7.668 -1.02 -12.578 1 97.62 83 SER A C 1
ATOM 638 O O . SER A 1 83 ? -7.852 -0.877 -11.367 1 97.62 83 SER A O 1
ATOM 640 N N . THR A 1 84 ? -6.52 -1.059 -13.125 1 97.56 84 THR A N 1
ATOM 641 C CA . THR A 1 84 ? -5.285 -0.667 -12.453 1 97.56 84 THR A CA 1
ATOM 642 C C . THR A 1 84 ? -4.488 0.308 -13.312 1 97.56 84 THR A C 1
ATOM 644 O O . THR A 1 84 ? -4.539 0.243 -14.547 1 97.56 84 THR A O 1
ATOM 647 N N . GLU A 1 85 ? -3.863 1.186 -12.617 1 95.69 85 GLU A N 1
ATOM 648 C CA . GLU A 1 85 ? -3.047 2.168 -13.32 1 95.69 85 GLU A CA 1
ATOM 649 C C . GLU A 1 85 ? -1.759 2.465 -12.555 1 95.69 85 GLU A C 1
ATOM 651 O O . GLU A 1 85 ? -1.697 2.285 -11.344 1 95.69 85 GLU A O 1
ATOM 656 N N . SER A 1 86 ? -0.776 2.766 -13.289 1 91.88 86 SER A N 1
ATOM 657 C CA . SER A 1 86 ? 0.476 3.182 -12.664 1 91.88 86 SER A CA 1
ATOM 658 C C . SER A 1 86 ? 1.022 4.449 -13.312 1 91.88 86 SER A C 1
ATOM 660 O O . SER A 1 86 ? 0.89 4.641 -14.523 1 91.88 86 SER A O 1
ATOM 662 N N . ARG A 1 87 ? 1.491 5.312 -12.414 1 83.19 87 ARG A N 1
ATOM 663 C CA . ARG A 1 87 ? 2.148 6.531 -12.867 1 83.19 87 ARG A CA 1
ATOM 664 C C . ARG A 1 87 ? 3.213 6.988 -11.875 1 83.19 87 ARG A C 1
ATOM 666 O O . ARG A 1 87 ? 2.992 6.953 -10.664 1 83.19 87 ARG A O 1
ATOM 673 N N . GLU A 1 88 ? 4.406 7.586 -12.352 1 78.31 88 GLU A N 1
ATOM 674 C CA . GLU A 1 88 ? 5.441 8.242 -11.555 1 78.31 88 GLU A CA 1
ATOM 675 C C . GLU A 1 88 ? 5.676 7.508 -10.234 1 78.31 88 GLU A C 1
ATOM 677 O O . GLU A 1 88 ? 5.648 8.117 -9.164 1 78.31 88 GLU A O 1
ATOM 682 N N . HIS A 1 89 ? 5.684 6.25 -10.039 1 82.75 89 HIS A N 1
ATOM 683 C CA . HIS A 1 89 ? 6.043 5.422 -8.891 1 82.75 89 HIS A CA 1
ATOM 684 C C . HIS A 1 89 ? 4.82 5.094 -8.047 1 82.75 89 HIS A C 1
ATOM 686 O O . HIS A 1 89 ? 4.938 4.879 -6.836 1 82.75 89 HIS A O 1
ATOM 692 N N . VAL A 1 90 ? 3.732 5.234 -8.617 1 92.88 90 VAL A N 1
ATOM 693 C CA . VAL A 1 90 ? 2.486 4.93 -7.914 1 92.88 90 VAL A CA 1
ATOM 694 C C . VAL A 1 90 ? 1.689 3.898 -8.711 1 92.88 90 VAL A C 1
ATOM 696 O O . VAL A 1 90 ? 1.636 3.959 -9.938 1 92.88 90 VAL A O 1
ATOM 699 N N . LEU A 1 91 ? 1.178 3.002 -7.988 1 96.44 91 LEU A N 1
ATOM 700 C CA . LEU A 1 91 ? 0.231 2.039 -8.539 1 96.44 91 LEU A CA 1
ATOM 701 C C . LEU A 1 91 ? -1.099 2.098 -7.789 1 96.44 91 LEU A C 1
ATOM 703 O O . LEU A 1 91 ? -1.122 2.15 -6.559 1 96.44 91 LEU A O 1
ATOM 707 N N . TRP A 1 92 ? -2.205 2.191 -8.625 1 96.19 92 TRP A N 1
ATOM 708 C CA . TRP A 1 92 ? -3.482 2.168 -7.922 1 96.19 92 TRP A CA 1
ATOM 709 C C . TRP A 1 92 ? -4.449 1.193 -8.586 1 96.19 92 TRP A C 1
ATOM 711 O O . TRP A 1 92 ? -4.328 0.905 -9.781 1 96.19 92 TRP A O 1
ATOM 721 N N . CYS A 1 93 ? -5.301 0.682 -7.719 1 97 93 CYS A N 1
ATOM 722 C CA . CYS A 1 93 ? -6.348 -0.25 -8.125 1 97 93 CYS A CA 1
ATOM 723 C C . CYS A 1 93 ? -7.73 0.347 -7.895 1 97 93 CYS A C 1
ATOM 725 O O . CYS A 1 93 ? -7.969 0.989 -6.871 1 97 93 CYS A O 1
ATOM 727 N N . HIS A 1 94 ? -8.555 0.173 -8.859 1 97.44 94 HIS A N 1
ATOM 728 C CA . HIS A 1 94 ? -9.945 0.604 -8.781 1 97.44 94 HIS A CA 1
ATOM 729 C C . HIS A 1 94 ? -10.898 -0.589 -8.828 1 97.44 94 HIS A C 1
ATOM 731 O O . HIS A 1 94 ? -10.844 -1.396 -9.766 1 97.44 94 HIS A O 1
ATOM 737 N N . GLY A 1 95 ? -11.703 -0.632 -7.836 1 95.56 95 GLY A N 1
ATOM 738 C CA . GLY A 1 95 ? -12.609 -1.768 -7.75 1 95.56 95 GLY A CA 1
ATOM 739 C C . GLY A 1 95 ? -13.641 -1.622 -6.648 1 95.56 95 GLY A C 1
ATOM 740 O O . GLY A 1 95 ? -13.984 -0.505 -6.258 1 95.56 95 GLY A O 1
ATOM 741 N N . ARG A 1 96 ? -14.195 -2.783 -6.281 1 93.44 96 ARG A N 1
ATOM 742 C CA . ARG A 1 96 ? -15.188 -2.814 -5.207 1 93.44 96 ARG A CA 1
ATOM 743 C C . ARG A 1 96 ? -14.992 -4.043 -4.324 1 93.44 96 ARG A C 1
ATOM 745 O O . ARG A 1 96 ? -14.625 -5.113 -4.812 1 93.44 96 ARG A O 1
ATOM 752 N N . PHE A 1 97 ? -15.219 -3.812 -3.1 1 90 97 PHE A N 1
ATOM 753 C CA . PHE A 1 97 ? -15.258 -4.949 -2.188 1 90 97 PHE A CA 1
ATOM 754 C C . PHE A 1 97 ? -16.562 -5.719 -2.334 1 90 97 PHE A C 1
ATOM 756 O O . PHE A 1 97 ? -17.641 -5.121 -2.375 1 90 97 PHE A O 1
ATOM 763 N N . THR A 1 98 ? -16.516 -6.992 -2.557 1 85.38 98 THR A N 1
ATOM 764 C CA . THR A 1 98 ? -17.703 -7.762 -2.875 1 85.38 98 THR A CA 1
ATOM 765 C C . THR A 1 98 ? -18.281 -8.414 -1.62 1 85.38 98 THR A C 1
ATOM 767 O O . THR A 1 98 ? -19.422 -8.898 -1.629 1 85.38 98 THR A O 1
ATOM 770 N N . LYS A 1 99 ? -17.625 -8.766 -0.736 1 67.62 99 LYS A N 1
ATOM 771 C CA . LYS A 1 99 ? -18.188 -9.312 0.497 1 67.62 99 LYS A CA 1
ATOM 772 C C . LYS A 1 99 ? -18.188 -8.273 1.612 1 67.62 99 LYS A C 1
ATOM 774 O O . LYS A 1 99 ? -17.203 -7.562 1.806 1 67.62 99 LYS A O 1
ATOM 779 N N . THR A 1 100 ? -19.219 -7.488 1.738 1 48.84 100 THR A N 1
ATOM 780 C CA . THR A 1 100 ? -19.359 -6.625 2.904 1 48.84 100 THR A CA 1
ATOM 781 C C . THR A 1 100 ? -20.109 -7.348 4.02 1 48.84 100 THR A C 1
ATOM 783 O O . THR A 1 100 ? -20.922 -8.242 3.758 1 48.84 100 THR A O 1
ATOM 786 N N . MET B 1 1 ? -14.148 1.957 -5.301 1 89.12 1 MET B N 1
ATOM 787 C CA . MET B 1 1 ? -13.109 2.236 -4.32 1 89.12 1 MET B CA 1
ATOM 788 C C . MET B 1 1 ? -11.734 2.26 -4.98 1 89.12 1 MET B C 1
ATOM 790 O O . MET B 1 1 ? -11.523 1.617 -6.012 1 89.12 1 MET B O 1
ATOM 794 N N . LYS B 1 2 ? -10.914 3.127 -4.52 1 96.44 2 LYS B N 1
ATOM 795 C CA . LYS B 1 2 ? -9.547 3.205 -5.039 1 96.44 2 LYS B CA 1
ATOM 796 C C . LYS B 1 2 ? -8.523 3.068 -3.92 1 96.44 2 LYS B C 1
ATOM 798 O O . LYS B 1 2 ? -8.633 3.725 -2.883 1 96.44 2 LYS B O 1
ATOM 803 N N . ILE B 1 3 ? -7.551 2.189 -4.156 1 98 3 ILE B N 1
ATOM 804 C CA . ILE B 1 3 ? -6.406 2.051 -3.262 1 98 3 ILE B CA 1
ATOM 805 C C . ILE B 1 3 ? -5.125 2.43 -3.998 1 98 3 ILE B C 1
ATOM 807 O O . ILE B 1 3 ? -4.859 1.93 -5.094 1 98 3 ILE B O 1
ATOM 811 N N . ILE B 1 4 ? -4.34 3.307 -3.398 1 98.06 4 ILE B N 1
ATOM 812 C CA . ILE B 1 4 ? -3.104 3.795 -4.004 1 98.06 4 ILE B CA 1
ATOM 813 C C . ILE B 1 4 ? -1.909 3.371 -3.152 1 98.06 4 ILE B C 1
ATOM 815 O O . ILE B 1 4 ? -1.95 3.465 -1.924 1 98.06 4 ILE B O 1
ATOM 819 N N . SER B 1 5 ? -0.893 2.906 -3.768 1 98 5 SER B N 1
ATOM 820 C CA . SER B 1 5 ? 0.363 2.57 -3.104 1 98 5 SER B CA 1
ATOM 821 C C . SER B 1 5 ? 1.56 3.113 -3.877 1 98 5 SER B C 1
ATOM 823 O O . SER B 1 5 ? 1.611 3.008 -5.105 1 98 5 SER B O 1
ATOM 825 N N . GLY B 1 6 ? 2.498 3.674 -3.141 1 96.38 6 GLY B N 1
ATOM 826 C CA . GLY B 1 6 ? 3.641 4.215 -3.861 1 96.38 6 GLY B CA 1
ATOM 827 C C . GLY B 1 6 ? 4.824 4.512 -2.961 1 96.38 6 GLY B C 1
ATOM 828 O O . GLY B 1 6 ? 4.68 4.582 -1.738 1 96.38 6 GLY B O 1
ATOM 829 N N . ASN B 1 7 ? 5.977 4.637 -3.531 1 94.62 7 ASN B N 1
ATOM 830 C CA . ASN B 1 7 ? 7.203 5.094 -2.891 1 94.62 7 ASN B CA 1
ATOM 831 C C . ASN B 1 7 ? 7.453 6.578 -3.152 1 94.62 7 ASN B C 1
ATOM 833 O O . ASN B 1 7 ? 7.789 6.965 -4.273 1 94.62 7 ASN B O 1
ATOM 837 N N . ILE B 1 8 ? 7.402 7.34 -2.086 1 94.62 8 ILE B N 1
ATOM 838 C CA . ILE B 1 8 ? 7.383 8.781 -2.289 1 94.62 8 ILE B CA 1
ATOM 839 C C . ILE B 1 8 ? 8.797 9.344 -2.148 1 94.62 8 ILE B C 1
ATOM 841 O O . ILE B 1 8 ? 9.078 10.453 -2.602 1 94.62 8 ILE B O 1
ATOM 845 N N . ARG B 1 9 ? 9.727 8.672 -1.474 1 92.31 9 ARG B N 1
ATOM 846 C CA . ARG B 1 9 ? 11.125 9.055 -1.305 1 92.31 9 ARG B CA 1
ATOM 847 C C . ARG B 1 9 ? 11.242 10.43 -0.649 1 92.31 9 ARG B C 1
ATOM 849 O O . ARG B 1 9 ? 11.977 11.289 -1.132 1 92.31 9 ARG B O 1
ATOM 856 N N . GLY B 1 10 ? 10.445 10.617 0.25 1 95.12 10 GLY B N 1
ATOM 857 C CA . GLY B 1 10 ? 10.5 11.828 1.05 1 95.12 10 GLY B CA 1
ATOM 858 C C . GLY B 1 10 ? 9.227 12.641 0.996 1 95.12 10 GLY B C 1
ATOM 859 O O . GLY B 1 10 ? 8.727 12.953 -0.087 1 95.12 10 GLY B O 1
ATOM 860 N N . LEU B 1 11 ? 8.727 13.141 2.16 1 95.38 11 LEU B N 1
ATOM 861 C CA . LEU B 1 11 ? 7.551 13.992 2.275 1 95.38 11 LEU B CA 1
ATOM 862 C C . LEU B 1 11 ? 7.887 15.297 2.992 1 95.38 11 LEU B C 1
ATOM 864 O O . LEU B 1 11 ? 6.988 16.031 3.395 1 95.38 11 LEU B O 1
ATOM 868 N N . GLY B 1 12 ? 9.141 15.484 3.15 1 92.56 12 GLY B N 1
ATOM 869 C CA . GLY B 1 12 ? 9.57 16.672 3.859 1 92.56 12 GLY B CA 1
ATOM 870 C C . GLY B 1 12 ? 9.414 17.953 3.041 1 92.56 12 GLY B C 1
ATOM 871 O O . GLY B 1 12 ? 9.289 19.047 3.598 1 92.56 12 GLY B O 1
ATOM 872 N N . GLY B 1 13 ? 9.508 17.875 1.829 1 93.06 13 GLY B N 1
ATOM 873 C CA . GLY B 1 13 ? 9.438 19.031 0.955 1 93.06 13 GLY B CA 1
ATOM 874 C C . GLY B 1 13 ? 8.031 19.328 0.471 1 93.06 13 GLY B C 1
ATOM 875 O O . GLY B 1 13 ? 7.203 18.422 0.352 1 93.06 13 GLY B O 1
ATOM 876 N N . LEU B 1 14 ? 7.766 20.578 0.178 1 94.69 14 LEU B N 1
ATOM 877 C CA . LEU B 1 14 ? 6.445 21.031 -0.236 1 94.69 14 LEU B CA 1
ATOM 878 C C . LEU B 1 14 ? 6.066 20.438 -1.591 1 94.69 14 LEU B C 1
ATOM 880 O O . LEU B 1 14 ? 4.902 20.109 -1.825 1 94.69 14 LEU B O 1
ATOM 884 N N . GLU B 1 15 ? 7.004 20.297 -2.385 1 95.5 15 GLU B N 1
ATOM 885 C CA . GLU B 1 15 ? 6.723 19.812 -3.736 1 95.5 15 GLU B CA 1
ATOM 886 C C . GLU B 1 15 ? 6.113 18.422 -3.709 1 95.5 15 GLU B C 1
ATOM 888 O O . GLU B 1 15 ? 5.059 18.188 -4.301 1 95.5 15 GLU B O 1
ATOM 893 N N . LYS B 1 16 ? 6.77 17.594 -2.977 1 94.75 16 LYS B N 1
ATOM 894 C CA . LYS B 1 16 ? 6.277 16.219 -2.896 1 94.75 16 LYS B CA 1
ATOM 895 C C . LYS B 1 16 ? 4.926 16.172 -2.188 1 94.75 16 LYS B C 1
ATOM 897 O O . LYS B 1 16 ? 4.055 15.383 -2.562 1 94.75 16 LYS B O 1
ATOM 902 N N . ARG B 1 17 ? 4.738 16.938 -1.241 1 96.94 17 ARG B N 1
ATOM 903 C CA . ARG B 1 17 ? 3.459 16.984 -0.541 1 96.94 17 ARG B CA 1
ATOM 904 C C . ARG B 1 17 ? 2.344 17.453 -1.472 1 96.94 17 ARG B C 1
ATOM 906 O O . ARG B 1 17 ? 1.233 16.922 -1.431 1 96.94 17 ARG B O 1
ATOM 913 N N . ASN B 1 18 ? 2.711 18.375 -2.256 1 97 18 ASN B N 1
ATOM 914 C CA . ASN B 1 18 ? 1.733 18.859 -3.225 1 97 18 ASN B CA 1
ATOM 915 C C . ASN B 1 18 ? 1.388 17.781 -4.254 1 97 18 ASN B C 1
ATOM 917 O O . ASN B 1 18 ? 0.238 17.672 -4.688 1 97 18 ASN B O 1
ATOM 921 N N . GLU B 1 19 ? 2.35 17.094 -4.68 1 95.88 19 GLU B N 1
ATOM 922 C CA . GLU B 1 19 ? 2.117 15.984 -5.613 1 95.88 19 GLU B CA 1
ATOM 923 C C . GLU B 1 19 ? 1.152 14.961 -5.027 1 95.88 19 GLU B C 1
ATOM 925 O O . GLU B 1 19 ? 0.239 14.5 -5.711 1 95.88 19 GLU B O 1
ATOM 930 N N . VAL B 1 20 ? 1.328 14.656 -3.791 1 97.12 20 VAL B N 1
ATOM 931 C CA . VAL B 1 20 ? 0.46 13.688 -3.129 1 97.12 20 VAL B CA 1
ATOM 932 C C . VAL B 1 20 ? -0.947 14.266 -2.992 1 97.12 20 VAL B C 1
ATOM 934 O O . VAL B 1 20 ? -1.936 13.586 -3.27 1 97.12 20 VAL B O 1
ATOM 937 N N . ARG B 1 21 ? -0.975 15.461 -2.549 1 97.69 21 ARG B N 1
ATOM 938 C CA . ARG B 1 21 ? -2.273 16.109 -2.404 1 97.69 21 ARG B CA 1
ATOM 939 C C . ARG B 1 21 ? -3.043 16.094 -3.721 1 97.69 21 ARG B C 1
ATOM 941 O O . ARG B 1 21 ? -4.246 15.828 -3.738 1 97.69 21 ARG B O 1
ATOM 948 N N . LYS B 1 22 ? -2.379 16.453 -4.75 1 96.94 22 LYS B N 1
ATOM 949 C CA . LYS B 1 22 ? -3.006 16.438 -6.066 1 96.94 22 LYS B CA 1
ATOM 950 C C . LYS B 1 22 ? -3.508 15.039 -6.422 1 96.94 22 LYS B C 1
ATOM 952 O O . LYS B 1 22 ? -4.609 14.883 -6.949 1 96.94 22 LYS B O 1
ATOM 957 N N . LEU B 1 23 ? -2.699 14.07 -6.211 1 96.19 23 LEU B N 1
ATOM 958 C CA . LEU B 1 23 ? -3.072 12.688 -6.457 1 96.19 23 LEU B CA 1
ATOM 959 C C . LEU B 1 23 ? -4.348 12.32 -5.707 1 96.19 23 LEU B C 1
ATOM 961 O O . LEU B 1 23 ? -5.262 11.719 -6.277 1 96.19 23 LEU B O 1
ATOM 965 N N . VAL B 1 24 ? -4.414 12.664 -4.426 1 97.31 24 VAL B N 1
ATOM 966 C CA . VAL B 1 24 ? -5.57 12.391 -3.576 1 97.31 24 VAL B CA 1
ATOM 967 C C . VAL B 1 24 ? -6.797 13.117 -4.121 1 97.31 24 VAL B C 1
ATOM 969 O O . VAL B 1 24 ? 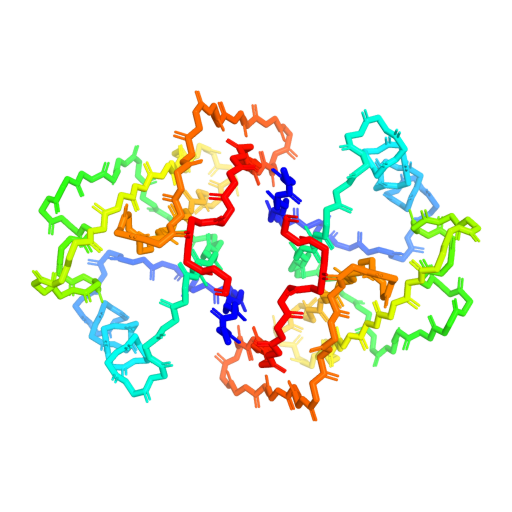-7.887 12.547 -4.195 1 97.31 24 VAL B O 1
ATOM 972 N N . GLY B 1 25 ? -6.57 14.32 -4.418 1 96.62 25 GLY B N 1
ATOM 973 C CA . GLY B 1 25 ? -7.664 15.102 -4.973 1 96.62 25 GLY B CA 1
ATOM 974 C C . GLY B 1 25 ? -8.188 14.539 -6.281 1 96.62 25 GLY B C 1
ATOM 975 O O . GLY B 1 25 ? -9.406 14.5 -6.504 1 96.62 25 GLY B O 1
ATOM 976 N N . ASP B 1 26 ? -7.293 14.125 -7.184 1 95.5 26 ASP B N 1
ATOM 977 C CA . ASP B 1 26 ? -7.645 13.625 -8.508 1 95.5 26 ASP B CA 1
ATOM 978 C C . ASP B 1 26 ? -8.344 12.273 -8.422 1 95.5 26 ASP B C 1
ATOM 980 O O . ASP B 1 26 ? -9.273 11.992 -9.188 1 95.5 26 ASP B O 1
ATOM 984 N N . LEU B 1 27 ? -7.91 11.453 -7.48 1 95.38 27 LEU B N 1
ATOM 985 C CA . LEU B 1 27 ? -8.344 10.062 -7.539 1 95.38 27 LEU B CA 1
ATOM 986 C C . LEU B 1 27 ? -9.289 9.734 -6.391 1 95.38 27 LEU B C 1
ATOM 988 O O . LEU B 1 27 ? -9.953 8.695 -6.398 1 95.38 27 LEU B O 1
ATOM 992 N N . ASN B 1 28 ? -9.344 10.602 -5.344 1 96.31 28 ASN B N 1
ATOM 993 C CA . ASN B 1 28 ? -10.203 10.398 -4.188 1 96.31 28 ASN B CA 1
ATOM 994 C C . ASN B 1 28 ? -10.086 8.969 -3.654 1 96.31 28 ASN B C 1
ATOM 996 O O . ASN B 1 28 ? -11.086 8.25 -3.584 1 96.31 28 ASN B O 1
ATOM 1000 N N . PRO B 1 29 ? -8.93 8.625 -3.229 1 97.44 29 PRO B N 1
ATOM 1001 C CA . PRO B 1 29 ? -8.734 7.234 -2.801 1 97.44 29 PRO B CA 1
ATOM 1002 C C . PRO B 1 29 ? -9.438 6.918 -1.483 1 97.44 29 PRO B C 1
ATOM 1004 O O . PRO B 1 29 ? -9.641 7.812 -0.658 1 97.44 29 PRO B O 1
ATOM 1007 N N . LEU B 1 30 ? -9.766 5.625 -1.353 1 97.12 30 LEU B N 1
ATOM 1008 C CA . LEU B 1 30 ? -10.234 5.113 -0.071 1 97.12 30 LEU B CA 1
ATOM 1009 C C . LEU B 1 30 ? -9.07 4.895 0.888 1 97.12 30 LEU B C 1
ATOM 1011 O O . LEU B 1 30 ? -9.188 5.156 2.088 1 97.12 30 LEU B O 1
ATOM 1015 N N . ILE B 1 31 ? -7.965 4.391 0.374 1 98 31 ILE B N 1
ATOM 1016 C CA . ILE B 1 31 ? -6.762 4.125 1.151 1 98 31 ILE B CA 1
ATOM 1017 C C . ILE B 1 31 ? -5.527 4.543 0.354 1 98 31 ILE B C 1
ATOM 1019 O O . ILE B 1 31 ? -5.445 4.289 -0.851 1 98 31 ILE B O 1
ATOM 1023 N N . LEU B 1 32 ? -4.609 5.215 0.963 1 98.44 32 LEU B N 1
ATOM 1024 C CA . LEU B 1 32 ? -3.338 5.664 0.407 1 98.44 32 LEU B CA 1
ATOM 1025 C C . LEU B 1 32 ? -2.166 5.113 1.213 1 98.44 32 LEU B C 1
ATOM 1027 O O . LEU B 1 32 ? -2.035 5.402 2.404 1 98.44 32 LEU B O 1
ATOM 1031 N N . CYS B 1 33 ? -1.332 4.312 0.601 1 98.38 33 CYS B N 1
ATOM 1032 C CA . CYS B 1 33 ? -0.16 3.723 1.238 1 98.38 33 CYS B CA 1
ATOM 1033 C C . CYS B 1 33 ? 1.125 4.32 0.678 1 98.38 33 CYS B C 1
ATOM 1035 O O . CYS B 1 33 ? 1.508 4.027 -0.456 1 98.38 33 CYS B O 1
ATOM 1037 N N . LEU B 1 34 ? 1.833 5.062 1.484 1 97.69 34 LEU B N 1
ATOM 1038 C CA . LEU B 1 34 ? 3.084 5.684 1.064 1 97.69 34 LEU B CA 1
ATOM 1039 C C . LEU B 1 34 ? 4.273 5.059 1.79 1 97.69 34 LEU B C 1
ATOM 1041 O O . LEU B 1 34 ? 4.199 4.785 2.99 1 97.69 34 LEU B O 1
ATOM 1045 N N . GLN B 1 35 ? 5.297 4.809 1.095 1 95.88 35 GLN B N 1
ATOM 1046 C CA . GLN B 1 35 ? 6.543 4.297 1.654 1 95.88 35 GLN B CA 1
ATOM 1047 C C . GLN B 1 35 ? 7.668 5.32 1.509 1 95.88 35 GLN B C 1
ATOM 1049 O O . GLN B 1 35 ? 7.547 6.277 0.746 1 95.88 35 GLN B O 1
ATOM 1054 N N . GLU B 1 36 ? 8.719 5.191 2.279 1 95.06 36 GLU B N 1
ATOM 1055 C CA . GLU B 1 36 ? 9.891 6.066 2.324 1 95.06 36 GLU B CA 1
ATOM 1056 C C . GLU B 1 36 ? 9.484 7.523 2.527 1 95.06 36 GLU B C 1
ATOM 1058 O O . GLU B 1 36 ? 9.914 8.398 1.778 1 95.06 36 GLU B O 1
ATOM 1063 N N . THR B 1 37 ? 8.703 7.809 3.488 1 97.12 37 THR B N 1
ATOM 1064 C CA . THR B 1 37 ? 8.289 9.172 3.801 1 97.12 37 THR B CA 1
ATOM 1065 C C . THR B 1 37 ? 9.477 10.008 4.266 1 97.12 37 THR B C 1
ATOM 1067 O O . THR B 1 37 ? 9.484 11.227 4.121 1 97.12 37 THR B O 1
ATOM 1070 N N . LYS B 1 38 ? 10.516 9.328 4.879 1 96.69 38 LYS B N 1
ATOM 1071 C CA . LYS B 1 38 ? 11.727 9.914 5.434 1 96.69 38 LYS B CA 1
ATOM 1072 C C . LYS B 1 38 ? 11.406 10.867 6.582 1 96.69 38 LYS B C 1
ATOM 1074 O O . LYS B 1 38 ? 12.148 11.82 6.832 1 96.69 38 LYS B O 1
ATOM 1079 N N . LEU B 1 39 ? 10.25 10.656 7.145 1 96.75 39 LEU B N 1
ATOM 1080 C CA . LEU B 1 39 ? 9.812 11.477 8.266 1 96.75 39 LEU B CA 1
ATOM 1081 C C . LEU B 1 39 ? 9.898 10.695 9.578 1 96.75 39 LEU B C 1
ATOM 1083 O O . LEU B 1 39 ? 9.586 9.508 9.617 1 96.75 39 LEU B O 1
ATOM 1087 N N . GLN B 1 40 ? 10.25 11.344 10.602 1 95.94 40 GLN B N 1
ATOM 1088 C CA . GLN B 1 40 ? 10.281 10.734 11.93 1 95.94 40 GLN B CA 1
ATOM 1089 C C . GLN B 1 40 ? 8.914 10.797 12.594 1 95.94 40 GLN B C 1
ATOM 1091 O O . GLN B 1 40 ? 8.641 10.047 13.531 1 95.94 40 GLN B O 1
ATOM 1096 N N . THR B 1 41 ? 8.156 11.727 12.148 1 95.75 41 THR B N 1
ATOM 1097 C CA . THR B 1 41 ? 6.812 11.859 12.711 1 95.75 41 THR B CA 1
ATOM 1098 C C . THR B 1 41 ? 5.809 12.258 11.633 1 95.75 41 THR B C 1
ATOM 1100 O O . THR B 1 41 ? 6.152 12.992 10.695 1 95.75 41 THR B O 1
ATOM 1103 N N . CYS B 1 42 ? 4.656 11.727 11.727 1 96.81 42 CYS B N 1
ATOM 1104 C CA . CYS B 1 42 ? 3.482 12.164 10.984 1 96.81 42 CYS B CA 1
ATOM 1105 C C . CYS B 1 42 ? 2.354 12.57 11.922 1 96.81 42 CYS B C 1
ATOM 1107 O O . CYS B 1 42 ? 1.997 11.805 12.828 1 96.81 42 CYS B O 1
ATOM 1109 N N . ASP B 1 43 ? 1.873 13.789 11.711 1 97.06 43 ASP B N 1
ATOM 1110 C CA . ASP B 1 43 ? 0.794 14.242 12.586 1 97.06 43 ASP B CA 1
ATOM 1111 C C . ASP B 1 43 ? -0.441 14.633 11.781 1 97.06 43 ASP B C 1
ATOM 1113 O O . ASP B 1 43 ? -0.447 14.523 10.555 1 97.06 43 ASP B O 1
ATOM 1117 N N . ASP B 1 44 ? -1.5 15.094 12.508 1 97.12 44 ASP B N 1
ATOM 1118 C CA . ASP B 1 44 ? -2.781 15.398 11.883 1 97.12 44 ASP B CA 1
ATOM 1119 C C . ASP B 1 44 ? -2.639 16.516 10.859 1 97.12 44 ASP B C 1
ATOM 1121 O O . ASP B 1 44 ? -3.281 16.5 9.805 1 97.12 44 ASP B O 1
ATOM 1125 N N . PHE B 1 45 ? -1.809 17.391 11.25 1 96.62 45 PHE B N 1
ATOM 1126 C CA . PHE B 1 45 ? -1.646 18.531 10.352 1 96.62 45 PHE B CA 1
ATOM 1127 C C . PHE B 1 45 ? -1.047 18.094 9.023 1 96.62 45 PHE B C 1
ATOM 1129 O O . PHE B 1 45 ? -1.589 18.406 7.961 1 96.62 45 PHE B O 1
ATOM 1136 N N . LEU B 1 46 ? 0.055 17.406 9.055 1 97.19 46 LEU B N 1
ATOM 1137 C CA . LEU B 1 46 ? 0.683 16.891 7.84 1 97.19 46 LEU B CA 1
ATOM 1138 C C . LEU B 1 46 ? -0.294 16.047 7.039 1 97.19 46 LEU B C 1
ATOM 1140 O O . LEU B 1 46 ? -0.445 16.234 5.832 1 97.19 46 LEU B O 1
ATOM 1144 N N . CYS B 1 47 ? -1.022 15.156 7.648 1 98.19 47 CYS B N 1
ATOM 1145 C CA . CYS B 1 47 ? -1.931 14.234 6.977 1 98.19 47 CYS B CA 1
ATOM 1146 C C . CYS B 1 47 ? -3.092 14.984 6.336 1 98.19 47 CYS B C 1
ATOM 1148 O O . CYS B 1 47 ? -3.559 14.617 5.258 1 98.19 47 CYS B O 1
ATOM 1150 N N . SER B 1 48 ? -3.51 16.047 6.992 1 97.56 48 SER B N 1
ATOM 1151 C CA . SER B 1 48 ? -4.57 16.875 6.414 1 97.56 48 SER B CA 1
ATOM 1152 C C . SER B 1 48 ? -4.082 17.609 5.176 1 97.56 48 SER B C 1
ATOM 1154 O O . SER B 1 48 ? -4.848 17.828 4.234 1 97.56 48 SER B O 1
ATOM 1156 N N . THR B 1 49 ? -2.797 17.984 5.219 1 96.94 49 THR B N 1
ATOM 1157 C CA . THR B 1 49 ? -2.25 18.656 4.043 1 96.94 49 THR B CA 1
ATOM 1158 C C . THR B 1 49 ? -2.207 17.703 2.85 1 96.94 49 THR B C 1
ATOM 1160 O O . THR B 1 49 ? -2.322 18.141 1.701 1 96.94 49 THR B O 1
ATOM 1163 N N . LEU B 1 50 ? -2.074 16.469 3.049 1 98.25 50 LEU B N 1
ATOM 1164 C CA . LEU B 1 50 ? -2 15.461 1.989 1 98.25 50 LEU B CA 1
ATOM 1165 C C . LEU B 1 50 ? -3.395 15.055 1.53 1 98.25 50 LEU B C 1
ATOM 1167 O O . LEU B 1 50 ? -3.66 14.977 0.329 1 98.25 50 LEU B O 1
ATOM 1171 N N . TRP B 1 51 ? -4.277 14.828 2.447 1 98.38 51 TRP B N 1
ATOM 1172 C CA . TRP B 1 51 ? -5.582 14.227 2.193 1 98.38 51 TRP B CA 1
ATOM 1173 C C . TRP B 1 51 ? -6.613 15.297 1.836 1 98.38 51 TRP B C 1
ATOM 1175 O O . TRP B 1 51 ? -7.547 15.031 1.074 1 98.38 51 TRP B O 1
ATOM 1185 N N . GLY B 1 52 ? -6.434 16.484 2.43 1 96.88 52 GLY B N 1
ATOM 1186 C CA . GLY B 1 52 ? -7.426 17.531 2.293 1 96.88 52 GLY B CA 1
ATOM 1187 C C . GLY B 1 52 ? -8.398 17.594 3.453 1 96.88 52 GLY B C 1
ATOM 1188 O O . GLY B 1 52 ? -8.094 17.125 4.551 1 96.88 52 GLY B O 1
ATOM 1189 N N . ASN B 1 53 ? -9.586 18.141 3.23 1 94.38 53 ASN B N 1
ATOM 1190 C CA . ASN B 1 53 ? -10.492 18.469 4.328 1 94.38 53 ASN B CA 1
ATOM 1191 C C . ASN B 1 53 ? -11.508 17.344 4.559 1 94.38 53 ASN B C 1
ATOM 1193 O O . ASN B 1 53 ? -12.297 17.406 5.5 1 94.38 53 ASN B O 1
ATOM 1197 N N . SER B 1 54 ? -11.461 16.375 3.812 1 96.25 54 SER B N 1
ATOM 1198 C CA . SER B 1 54 ? -12.391 15.258 3.988 1 96.25 54 SER B CA 1
ATOM 1199 C C . SER B 1 54 ? -11.977 14.367 5.156 1 96.25 54 SER B C 1
ATOM 1201 O O . SER B 1 54 ? -10.805 14.336 5.535 1 96.25 54 SER B O 1
ATOM 1203 N N . PRO B 1 55 ? -12.969 13.695 5.773 1 97.38 55 PRO B N 1
ATOM 1204 C CA . PRO B 1 55 ? -12.625 12.82 6.898 1 97.38 55 PRO B CA 1
ATOM 1205 C C . PRO B 1 55 ? -11.531 11.812 6.551 1 97.38 55 PRO B C 1
ATOM 1207 O O . PRO B 1 55 ? -11.602 11.156 5.512 1 97.38 55 PRO B O 1
ATOM 1210 N N . HIS B 1 56 ? -10.57 11.797 7.387 1 98.38 56 HIS B N 1
ATOM 1211 C CA . HIS B 1 56 ? -9.469 10.859 7.172 1 98.38 56 HIS B CA 1
ATOM 1212 C C . HIS B 1 56 ? -8.812 10.469 8.492 1 98.38 56 HIS B C 1
ATOM 1214 O O . HIS B 1 56 ? -8.961 11.164 9.492 1 98.38 56 HIS B O 1
ATOM 1220 N N . ALA B 1 57 ? -8.172 9.352 8.523 1 98.44 57 ALA B N 1
ATOM 1221 C CA . ALA B 1 57 ? -7.293 8.883 9.586 1 98.44 57 ALA B CA 1
ATOM 1222 C C . ALA B 1 57 ? -6.016 8.273 9.016 1 98.44 57 ALA B C 1
ATOM 1224 O O . ALA B 1 57 ? -5.805 8.281 7.805 1 98.44 57 ALA B O 1
ATOM 1225 N N . PHE B 1 58 ? -5.055 7.957 9.945 1 98.62 58 PHE B N 1
ATOM 1226 C CA . PHE B 1 58 ? -3.777 7.492 9.422 1 98.62 58 PHE B CA 1
ATOM 1227 C C . PHE B 1 58 ? -3.029 6.676 10.469 1 98.62 58 PHE B C 1
ATOM 1229 O O . PHE B 1 58 ? -3.363 6.723 11.656 1 98.62 58 PHE B O 1
ATOM 1236 N N . SER B 1 59 ? -2.168 5.902 10.016 1 98.12 59 SER B N 1
ATOM 1237 C CA . SER B 1 59 ? -1.114 5.25 10.789 1 98.12 59 SER B CA 1
ATOM 1238 C C . SER B 1 59 ? 0.237 5.371 10.094 1 98.12 59 SER B C 1
ATOM 1240 O O . SER B 1 59 ? 0.3 5.508 8.867 1 98.12 59 SER B O 1
ATOM 1242 N N . TYR B 1 60 ? 1.272 5.41 10.898 1 97.31 60 TYR B N 1
ATOM 1243 C CA . TYR B 1 60 ? 2.574 5.57 10.258 1 97.31 60 TYR B CA 1
ATOM 1244 C C . TYR B 1 60 ? 3.662 4.852 11.047 1 97.31 60 TYR B C 1
ATOM 1246 O O . TYR B 1 60 ? 3.479 4.539 12.227 1 97.31 60 TYR B O 1
ATOM 1254 N N . ARG B 1 61 ? 4.641 4.508 10.359 1 96 61 ARG B N 1
ATOM 1255 C CA . ARG B 1 61 ? 5.898 4.039 10.922 1 96 61 ARG B CA 1
ATOM 1256 C C . ARG B 1 61 ? 7.02 5.047 10.68 1 96 61 ARG B C 1
ATOM 1258 O O . ARG B 1 61 ? 7.316 5.383 9.531 1 96 61 ARG B O 1
ATOM 1265 N N . PRO B 1 62 ? 7.652 5.504 11.805 1 95.56 62 PRO B N 1
ATOM 1266 C CA . PRO B 1 62 ? 8.695 6.52 11.648 1 95.56 62 PRO B CA 1
ATOM 1267 C C . PRO B 1 62 ? 9.914 6 10.883 1 95.56 62 PRO B C 1
ATOM 1269 O O . PRO B 1 62 ? 10.219 4.805 10.938 1 95.56 62 PRO B O 1
ATOM 1272 N N . SE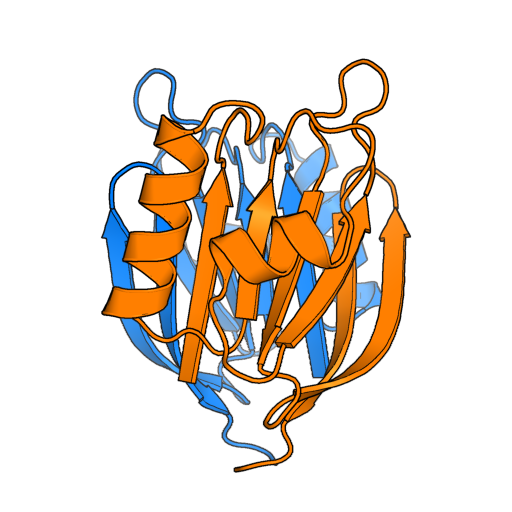R B 1 63 ? 10.492 6.953 10.164 1 95.25 63 SER B N 1
ATOM 1273 C CA . SER B 1 63 ? 11.797 6.645 9.594 1 95.25 63 SER B CA 1
ATOM 1274 C C . SER B 1 63 ? 12.836 6.422 10.695 1 95.25 63 SER B C 1
ATOM 1276 O O . SER B 1 63 ? 12.977 7.246 11.602 1 95.25 63 SER B O 1
ATOM 1278 N N . VAL B 1 64 ? 13.438 5.32 10.648 1 89.5 64 VAL B N 1
ATOM 1279 C CA . VAL B 1 64 ? 14.484 4.984 11.609 1 89.5 64 VAL B CA 1
ATOM 1280 C C . VAL B 1 64 ? 15.68 4.371 10.875 1 89.5 64 VAL B C 1
ATOM 1282 O O . VAL B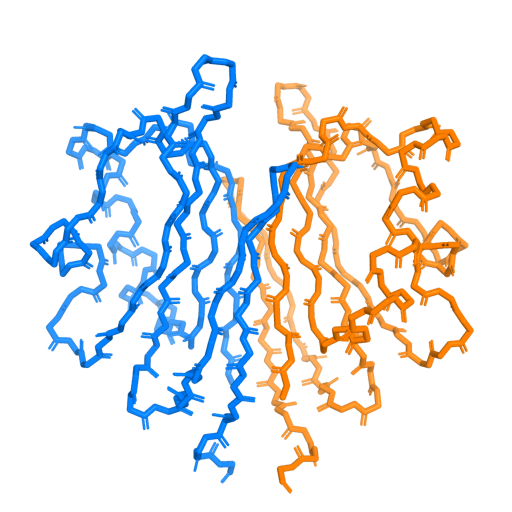 1 64 ? 15.555 3.324 10.242 1 89.5 64 VAL B O 1
ATOM 1285 N N . GLY B 1 65 ? 16.859 5.004 11.062 1 85.25 65 GLY B N 1
ATOM 1286 C CA . GLY B 1 65 ? 18.016 4.5 10.359 1 85.25 65 GLY B CA 1
ATOM 1287 C C . GLY B 1 65 ? 17.844 4.453 8.852 1 85.25 65 GLY B C 1
ATOM 1288 O O . GLY B 1 65 ? 17.5 5.461 8.234 1 85.25 65 GLY B O 1
ATOM 1289 N N . ALA B 1 66 ? 17.922 3.232 8.344 1 78.69 66 ALA B N 1
ATOM 1290 C CA . ALA B 1 66 ? 17.812 3.045 6.902 1 78.69 66 ALA B CA 1
ATOM 1291 C C . ALA B 1 66 ? 16.344 2.871 6.48 1 78.69 66 ALA B C 1
ATOM 1293 O O . ALA B 1 66 ? 16.031 2.947 5.293 1 78.69 66 ALA B O 1
ATOM 1294 N N . SER B 1 67 ? 15.562 2.725 7.527 1 81.44 67 SER B N 1
ATOM 1295 C CA . SER B 1 67 ? 14.141 2.623 7.223 1 81.44 67 SER B CA 1
ATOM 1296 C C . SER B 1 67 ? 13.555 3.982 6.848 1 81.44 67 SER B C 1
ATOM 1298 O O . SER B 1 67 ? 13.68 4.945 7.609 1 81.44 67 SER B O 1
ATOM 1300 N N . GLY B 1 68 ? 12.844 4.027 5.738 1 91.38 68 GLY B N 1
ATOM 1301 C CA . GLY B 1 68 ? 12.445 5.301 5.164 1 91.38 68 GLY B CA 1
ATOM 1302 C C . GLY B 1 68 ? 11.07 5.762 5.625 1 91.38 68 GLY B C 1
ATOM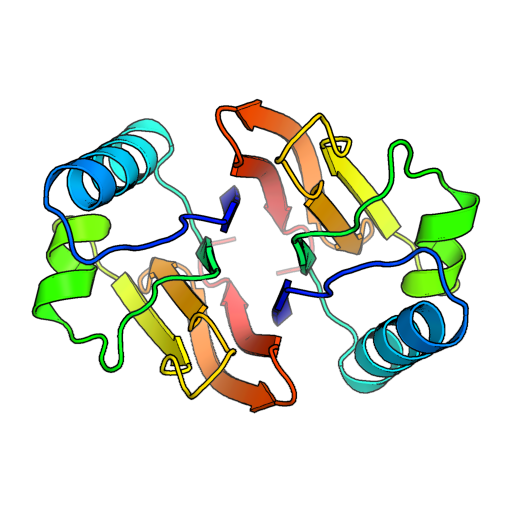 1303 O O . GLY B 1 68 ? 10.555 6.773 5.141 1 91.38 68 GLY B O 1
ATOM 1304 N N . GLY B 1 69 ? 10.445 5.027 6.645 1 95.94 69 GLY B N 1
ATOM 1305 C CA . GLY B 1 69 ? 9.156 5.441 7.164 1 95.94 69 GLY B CA 1
ATOM 1306 C C . GLY B 1 69 ? 7.996 5.043 6.27 1 95.94 69 GLY B C 1
ATOM 1307 O O . GLY B 1 69 ? 8.172 4.855 5.066 1 95.94 69 GLY B O 1
ATOM 1308 N N . GLN B 1 70 ? 6.867 4.887 6.816 1 97.25 70 GLN B N 1
ATOM 1309 C CA . GLN B 1 70 ? 5.641 4.523 6.113 1 97.25 70 GLN B CA 1
ATOM 1310 C C . GLN B 1 70 ? 4.457 5.352 6.609 1 97.25 70 GLN B C 1
ATOM 1312 O O . GLN B 1 70 ? 4.426 5.766 7.77 1 97.25 70 GLN B O 1
ATOM 1317 N N . LEU B 1 71 ? 3.541 5.582 5.723 1 98.06 71 LEU B N 1
ATOM 1318 C CA . LEU B 1 71 ? 2.305 6.273 6.07 1 98.06 71 LEU B CA 1
ATOM 1319 C C . LEU B 1 71 ? 1.116 5.668 5.332 1 98.06 71 LEU B C 1
ATOM 1321 O O . LEU B 1 71 ? 1.156 5.508 4.109 1 98.06 71 LEU B O 1
ATOM 1325 N N . THR B 1 72 ? 0.111 5.258 6.078 1 98.62 72 THR B N 1
ATOM 1326 C CA . THR B 1 72 ? -1.157 4.828 5.5 1 98.62 72 THR B CA 1
ATOM 1327 C C . THR B 1 72 ? -2.293 5.75 5.941 1 98.62 72 THR B C 1
ATOM 1329 O O . THR B 1 72 ? -2.521 5.93 7.137 1 98.62 72 THR B O 1
ATOM 1332 N N . LEU B 1 73 ? -2.904 6.352 4.961 1 98.69 73 LEU B N 1
ATOM 1333 C CA . LEU B 1 73 ? -4.078 7.188 5.184 1 98.69 73 LEU B CA 1
ATOM 1334 C C . LEU B 1 73 ? -5.336 6.512 4.637 1 98.69 73 LEU B C 1
ATOM 1336 O O . LEU B 1 73 ? -5.266 5.766 3.658 1 98.69 73 LEU B O 1
ATOM 1340 N N . TRP B 1 74 ? -6.484 6.848 5.27 1 98.25 74 TRP B N 1
ATOM 1341 C CA . TRP B 1 74 ? -7.723 6.301 4.723 1 98.25 74 TRP B CA 1
ATOM 1342 C C . TRP B 1 74 ? -8.891 7.238 4.988 1 98.25 74 TRP B C 1
ATOM 1344 O O . TRP B 1 74 ? -8.828 8.094 5.879 1 98.25 74 TRP B O 1
ATOM 1354 N N . ASP B 1 75 ? -9.875 7.133 4.16 1 98 75 ASP B N 1
ATOM 1355 C CA . ASP B 1 75 ? -11.148 7.82 4.359 1 98 75 ASP B CA 1
ATOM 1356 C C . ASP B 1 75 ? -11.898 7.25 5.555 1 98 75 ASP B C 1
ATOM 1358 O O . ASP B 1 75 ? -12.523 6.191 5.457 1 98 75 ASP B O 1
ATOM 1362 N N . SER B 1 76 ? -11.883 7.949 6.617 1 97.38 76 SER B N 1
ATOM 1363 C CA . SER B 1 76 ? -12.414 7.418 7.867 1 97.38 76 SER B CA 1
ATOM 1364 C C . SER B 1 76 ? -13.938 7.383 7.848 1 97.38 76 SER B C 1
ATOM 1366 O O . SER B 1 76 ? -14.562 6.781 8.727 1 97.38 76 SER B O 1
ATOM 1368 N N . SER B 1 77 ? -14.523 7.977 6.902 1 96.69 77 SER B N 1
ATOM 1369 C CA . SER B 1 77 ? -15.977 7.898 6.781 1 96.69 77 SER B CA 1
ATOM 1370 C C . SER B 1 77 ? -16.406 6.598 6.105 1 96.69 77 SER B C 1
ATOM 1372 O O . SER B 1 77 ? -17.578 6.215 6.168 1 96.69 77 SER B O 1
ATOM 1374 N N . GLU B 1 78 ? -15.484 5.887 5.496 1 95.44 78 GLU B N 1
ATOM 1375 C CA . GLU B 1 78 ? -15.844 4.695 4.734 1 95.44 78 GLU B CA 1
ATOM 1376 C C . GLU B 1 78 ? -15.094 3.467 5.238 1 95.44 78 GLU B C 1
ATOM 1378 O O . GLU B 1 78 ? -15.453 2.334 4.918 1 95.44 78 GLU B O 1
ATOM 1383 N N . VAL B 1 79 ? -14.031 3.748 5.91 1 95.31 79 VAL B N 1
ATOM 1384 C CA . VAL B 1 79 ? -13.234 2.65 6.449 1 95.31 79 VAL B CA 1
ATOM 1385 C C . VAL B 1 79 ? -13.109 2.799 7.965 1 95.31 79 VAL B C 1
ATOM 1387 O O . VAL B 1 79 ? -12.609 3.811 8.453 1 95.31 79 VAL B O 1
ATOM 1390 N N . ASP B 1 80 ? -13.617 1.853 8.672 1 96.69 80 ASP B N 1
ATOM 1391 C CA . ASP B 1 80 ? -13.43 1.79 10.117 1 96.69 80 ASP B CA 1
ATOM 1392 C C . ASP B 1 80 ? -12.258 0.886 10.484 1 96.69 80 ASP B C 1
ATOM 1394 O O . ASP B 1 80 ? -12.367 -0.341 10.43 1 96.69 80 ASP B O 1
ATOM 1398 N N . VAL B 1 81 ? -11.125 1.525 10.82 1 97.56 81 VAL B N 1
ATOM 1399 C CA . VAL B 1 81 ? -9.93 0.782 11.203 1 97.56 81 VAL B CA 1
ATOM 1400 C C . VAL B 1 81 ? -9.852 0.683 12.719 1 97.56 81 VAL B C 1
ATOM 1402 O O . VAL B 1 81 ? -9.883 1.7 13.422 1 97.56 81 VAL B O 1
ATOM 1405 N N . TRP B 1 82 ? -9.734 -0.56 13.227 1 97.06 82 TRP B N 1
ATOM 1406 C CA . TRP B 1 82 ? -9.742 -0.677 14.68 1 97.06 82 TRP B CA 1
ATOM 1407 C C . TRP B 1 82 ? -8.367 -1.092 15.203 1 97.06 82 TRP B C 1
ATOM 1409 O O . TRP B 1 82 ? -8.117 -1.039 16.406 1 97.06 82 TRP B O 1
ATOM 1419 N N . SER B 1 83 ? -7.484 -1.438 14.336 1 97.44 83 SER B N 1
ATOM 1420 C CA . SER B 1 83 ? -6.121 -1.717 14.773 1 97.44 83 SER B CA 1
ATOM 1421 C C . SER B 1 83 ? -5.129 -1.537 13.625 1 97.44 83 SER B C 1
ATOM 1423 O O . SER B 1 83 ? -5.461 -1.775 12.469 1 97.44 83 SER B O 1
ATOM 1425 N N . THR B 1 84 ? -3.994 -1.069 13.953 1 97.38 84 THR B N 1
ATOM 1426 C CA . THR B 1 84 ? -2.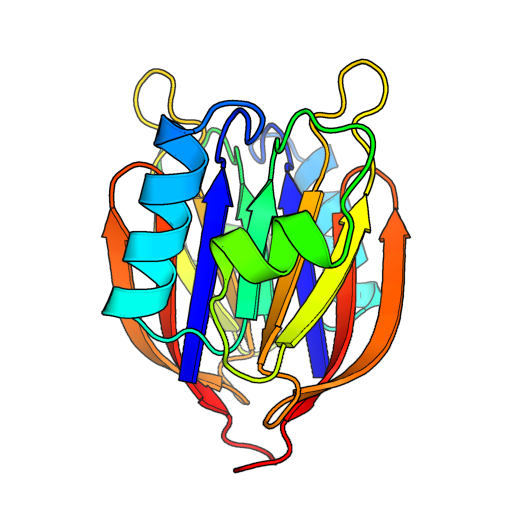842 -1.007 13.062 1 97.38 84 THR B CA 1
ATOM 1427 C C . THR B 1 84 ? -1.603 -1.588 13.734 1 97.38 84 THR B C 1
ATOM 1429 O O . THR B 1 84 ? -1.459 -1.508 14.953 1 97.38 84 THR B O 1
ATOM 1432 N N . GLU B 1 85 ? -0.822 -2.186 12.906 1 95.06 85 GLU B N 1
ATOM 1433 C CA . GLU B 1 85 ? 0.419 -2.758 13.422 1 95.06 85 GLU B CA 1
ATOM 1434 C C . GLU B 1 85 ? 1.564 -2.568 12.43 1 95.06 85 GLU B C 1
ATOM 1436 O O . GLU B 1 85 ? 1.335 -2.436 11.227 1 95.06 85 GLU B O 1
ATOM 1441 N N . SER B 1 86 ? 2.691 -2.441 12.953 1 91.31 86 SER B N 1
ATOM 1442 C CA . SER B 1 86 ? 3.873 -2.359 12.102 1 91.31 86 SER B CA 1
ATOM 1443 C C . SER B 1 86 ? 4.98 -3.283 12.602 1 91.31 86 SER B C 1
ATOM 1445 O O . SER B 1 86 ? 5.156 -3.455 13.812 1 91.31 86 SER B O 1
ATOM 1447 N N . ARG B 1 87 ? 5.566 -3.951 11.633 1 81.62 87 ARG B N 1
ATOM 1448 C CA . ARG B 1 87 ? 6.723 -4.793 11.922 1 81.62 87 ARG B CA 1
ATOM 1449 C C . ARG B 1 87 ? 7.656 -4.871 10.719 1 81.62 87 ARG B C 1
ATOM 1451 O O . ARG B 1 87 ? 7.203 -4.977 9.578 1 81.62 87 ARG B O 1
ATOM 1458 N N . GLU B 1 88 ? 9.039 -4.992 10.922 1 77.62 88 GLU B N 1
ATOM 1459 C CA . GLU B 1 88 ? 10.062 -5.273 9.922 1 77.62 88 GLU B CA 1
ATOM 1460 C C . GLU B 1 88 ? 9.758 -4.559 8.609 1 77.62 88 GLU B C 1
ATOM 1462 O O . GLU B 1 88 ? 9.758 -5.172 7.539 1 77.62 88 GLU B O 1
ATOM 1467 N N . HIS B 1 89 ? 9.273 -3.375 8.516 1 81.81 89 HIS B N 1
ATOM 1468 C CA . HIS B 1 89 ? 9.094 -2.516 7.348 1 81.81 89 HIS B CA 1
ATOM 1469 C C . HIS B 1 89 ? 7.707 -2.699 6.738 1 81.81 89 HIS B C 1
ATOM 1471 O O . HIS B 1 89 ? 7.52 -2.488 5.539 1 81.81 89 HIS B O 1
ATOM 1477 N N . VAL B 1 90 ? 6.859 -3.213 7.496 1 92.25 90 VAL B N 1
ATOM 1478 C CA . VAL B 1 90 ? 5.488 -3.418 7.043 1 92.25 90 VAL B CA 1
ATOM 1479 C C . VAL B 1 90 ? 4.52 -2.732 8 1 92.25 90 VAL B C 1
ATOM 1481 O O . VAL B 1 90 ? 4.703 -2.775 9.219 1 92.25 90 VAL B O 1
ATOM 1484 N N . LEU B 1 91 ? 3.605 -2.104 7.395 1 96.12 91 LEU B N 1
ATOM 1485 C CA . LEU B 1 91 ? 2.479 -1.549 8.133 1 96.12 91 LEU B CA 1
ATOM 1486 C C . LEU B 1 91 ? 1.161 -2.141 7.645 1 96.12 91 LEU B C 1
ATOM 1488 O O . LEU B 1 91 ? 0.934 -2.244 6.438 1 96.12 91 LEU B O 1
ATOM 1492 N N . TRP B 1 92 ? 0.341 -2.621 8.648 1 95.81 92 TRP B N 1
ATOM 1493 C CA . TRP B 1 92 ? -0.951 -3.123 8.195 1 95.81 92 TRP B CA 1
ATOM 1494 C C . TRP B 1 92 ? -2.084 -2.566 9.047 1 95.81 92 TRP B C 1
ATOM 1496 O O . TRP B 1 92 ? -1.88 -2.232 10.219 1 95.81 92 TRP B O 1
ATOM 1506 N N . CYS B 1 93 ? -3.186 -2.418 8.367 1 96.75 93 CYS B N 1
ATOM 1507 C CA . CYS B 1 93 ? -4.414 -1.922 8.977 1 96.75 93 CYS B CA 1
ATOM 1508 C C . CYS B 1 93 ? -5.5 -2.992 8.969 1 96.75 93 CYS B C 1
ATOM 1510 O O . CYS B 1 93 ? -5.66 -3.711 7.984 1 96.75 93 CYS B O 1
ATOM 1512 N N . HIS B 1 94 ? -6.145 -3.102 10.062 1 97.25 94 HIS B N 1
ATOM 1513 C CA . HIS B 1 94 ? -7.273 -4.016 10.227 1 97.25 94 HIS B CA 1
ATOM 1514 C C . HIS B 1 94 ? -8.57 -3.25 10.492 1 97.25 94 HIS B C 1
ATOM 1516 O O . HIS B 1 94 ? -8.641 -2.453 11.422 1 97.25 94 HIS B O 1
ATOM 1522 N N . GLY B 1 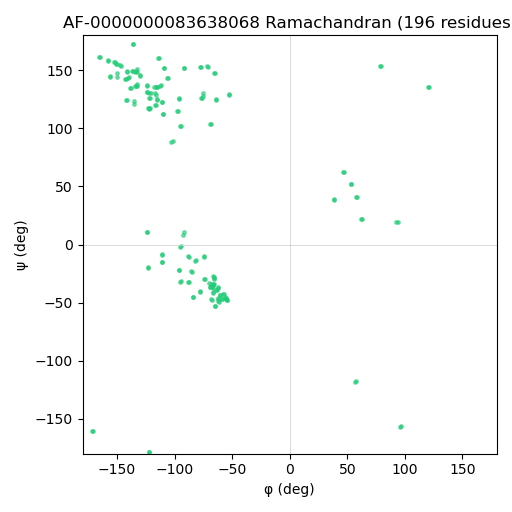95 ? -9.492 -3.533 9.656 1 95.38 95 GLY B N 1
ATOM 1523 C CA . GLY B 1 95 ? -10.75 -2.814 9.773 1 95.38 95 GLY B CA 1
ATOM 1524 C C . GLY B 1 95 ? -11.844 -3.369 8.883 1 95.38 95 GLY B C 1
ATOM 1525 O O . GLY B 1 95 ? -11.82 -4.551 8.523 1 95.38 95 GLY B O 1
ATOM 1526 N N . ARG B 1 96 ? -12.859 -2.52 8.656 1 93.31 96 ARG B N 1
ATOM 1527 C CA . ARG B 1 96 ? -13.969 -2.893 7.777 1 93.31 96 ARG B CA 1
ATOM 1528 C C . ARG B 1 96 ? -14.398 -1.714 6.91 1 93.31 96 ARG B C 1
ATOM 1530 O O . ARG B 1 96 ? -14.367 -0.564 7.355 1 93.31 96 ARG B O 1
ATOM 1537 N N . PHE B 1 97 ? -14.758 -2.061 5.746 1 90.19 97 PHE B N 1
ATOM 1538 C CA . PHE B 1 97 ? -15.375 -1.051 4.898 1 90.19 97 PHE B CA 1
ATOM 1539 C C . PHE B 1 97 ? -16.828 -0.815 5.301 1 90.19 97 PHE B C 1
ATOM 1541 O O . PHE B 1 97 ? -17.578 -1.768 5.52 1 90.19 97 PHE B O 1
ATOM 1548 N N . THR B 1 98 ? -17.203 0.382 5.566 1 85.88 98 THR B N 1
ATOM 1549 C CA . THR B 1 98 ? -18.531 0.666 6.117 1 85.88 98 THR B CA 1
ATOM 1550 C C . THR B 1 98 ? -19.516 1.019 5.008 1 85.88 98 THR B C 1
ATOM 1552 O O . THR B 1 98 ? -20.719 1.05 5.234 1 85.88 98 THR B O 1
ATOM 1555 N N . LYS B 1 99 ? -19.188 1.551 4.027 1 68.25 99 LYS B N 1
ATOM 1556 C CA . LYS B 1 99 ? -20.109 1.816 2.932 1 68.25 99 LYS B CA 1
ATOM 1557 C C . LYS B 1 99 ? -19.906 0.823 1.791 1 68.25 99 LYS B C 1
ATOM 1559 O O . LYS B 1 99 ? -18.781 0.537 1.402 1 68.25 99 LYS B O 1
ATOM 1564 N N . THR B 1 100 ? -20.562 -0.292 1.81 1 49.44 100 THR B N 1
ATOM 1565 C CA . THR B 1 100 ? -20.562 -1.178 0.651 1 49.44 100 THR B CA 1
ATOM 1566 C C . THR B 1 100 ? -21.734 -0.854 -0.276 1 49.44 100 THR B C 1
ATOM 1568 O O . THR B 1 100 ? -22.766 -0.36 0.171 1 49.44 100 THR B O 1
#

pLDDT: mean 94.45, std 6.76, range [48.84, 98.69]

Radius of gyration: 15.41 Å; Cα contacts (8 Å, |Δi|>4): 473; chains: 2; bounding box: 39×42×29 Å

Sequence (200 aa):
MKIISGNIRGLGGLEKRNEVRKLVGDLNPLILCLQETKLQTCDDFLCSTLWGNSPHAFSYRPSVGASGGQLTLWDSSEVDVWSTESREHVLWCHGRFTKTMKIISGNIRGLGGLEKRNEVRKLVGDLNPLILCLQETKLQTCDDFLCSTLWGNSPHAFSYRPSVGASGGQLTLWDSSEVDVWSTESREHVLWCHGRFTKT

Solvent-accessible surface area (backbone atoms only — not comparable to full-atom values): 10496 Å² total; per-residue (Å²): 86,26,41,37,39,32,63,58,75,34,54,83,47,69,67,49,34,48,54,47,21,49,50,32,66,74,62,60,47,44,33,41,36,39,31,29,32,63,33,68,72,85,50,71,65,60,50,35,63,32,66,42,89,60,65,59,47,74,51,70,42,53,31,50,92,87,41,33,18,34,39,37,37,33,27,47,80,38,37,51,69,80,46,72,49,72,56,101,59,31,41,34,41,32,32,44,71,64,68,118,87,27,41,36,38,32,63,60,76,34,53,84,47,68,65,50,34,48,53,47,21,48,49,33,66,75,63,59,47,44,32,39,37,39,31,29,32,63,33,68,72,85,50,71,66,61,51,35,62,32,65,41,90,59,65,60,47,73,52,70,43,54,31,50,91,90,41,32,18,35,40,38,37,33,27,48,82,38,37,51,69,81,46,72,51,72,56,99,61,30,42,34,41,33,32,43,69,67,67,117

InterPro domains:
  IPR004808 AP endonuclease 1 [PTHR22748] (1-78)
  IPR036691 Endonuclease/exonuclease/phosphatase superfamily [G3DSA:3.60.10.10] (1-100)
  IPR036691 Endonuclease/exonuclease/phosphatase superfamily [SSF56219] (1-84)